Protein AF-A0A3T0ZD53-F1 (afdb_monomer_lite)

Organism: NCBI:txid56890

pLDDT: mean 72.95, std 23.98, range [31.38, 97.5]

Sequence (279 aa):
MSWPSNAKKRDAKSDPIYHNRLINTAAKKETAKSDPIYHNRLINTAAKKETAKSDSIDYKRFINSSSNKRTAKYKSLNNKRFINSSSNKRTAKYKSLNNKRFINTAAKKTAAVSDPLKHKGLINIAPKERIAKRTAKSDPIYNNRLVNMLVNRILKHGKKSLAYRILYRAMRKIQQKTEKNPLVVLRQAIRGVTPKVTVKARRKSGSTYQVPIKIRSTKAKVLAIRWLLGASRKRPGRNMDLKLSYELLNAAKKQGSAIRKKEETHRMAEANRAFAHYR

Radius of gyration: 35.51 Å; chains: 1; bounding box: 91×82×78 Å

Structure (mmCIF, N/CA/C/O backbone):
data_AF-A0A3T0ZD53-F1
#
_entry.id   AF-A0A3T0ZD53-F1
#
loop_
_atom_site.group_PDB
_atom_site.id
_atom_site.type_symbol
_atom_site.label_atom_id
_atom_site.label_alt_id
_atom_site.label_comp_id
_atom_site.label_asym_id
_atom_site.label_entity_id
_atom_site.label_seq_id
_atom_site.pdbx_PDB_ins_code
_atom_site.Cartn_x
_atom_site.Cartn_y
_atom_site.Cartn_z
_atom_site.occupancy
_atom_site.B_iso_or_equiv
_atom_site.auth_seq_id
_atom_site.auth_comp_id
_atom_site.auth_asym_id
_atom_site.auth_atom_id
_atom_site.pdbx_PDB_model_num
ATOM 1 N N . MET A 1 1 ? 70.550 -43.849 38.430 1.00 37.78 1 MET A N 1
ATOM 2 C CA . MET A 1 1 ? 70.194 -42.554 39.052 1.00 37.7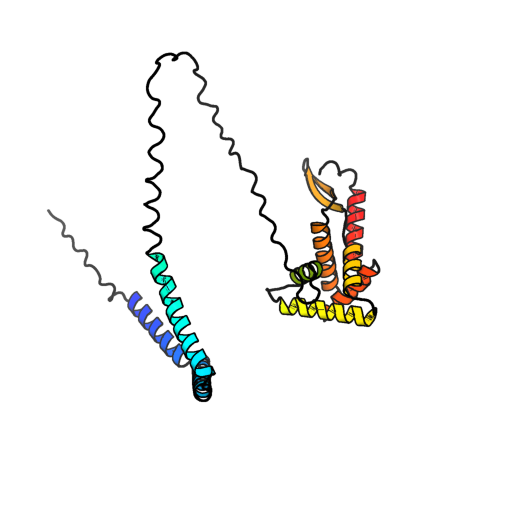8 1 MET A CA 1
ATOM 3 C C . MET A 1 1 ? 68.747 -42.233 38.711 1.00 37.78 1 MET A C 1
ATOM 5 O O . MET A 1 1 ? 68.456 -41.870 37.579 1.00 37.78 1 MET A O 1
ATOM 9 N N . SER A 1 2 ? 67.833 -42.473 39.650 1.00 38.47 2 SER A N 1
ATOM 10 C CA . SER A 1 2 ? 66.409 -42.145 39.537 1.00 38.47 2 SER A CA 1
ATOM 11 C C . SER A 1 2 ? 66.164 -40.702 39.992 1.00 38.47 2 SER A C 1
ATOM 13 O O . SER A 1 2 ? 66.697 -40.269 41.010 1.00 38.47 2 SER A O 1
ATOM 15 N N . TRP A 1 3 ? 65.357 -39.952 39.242 1.00 35.38 3 TRP A N 1
ATOM 16 C CA . TRP A 1 3 ? 64.814 -38.664 39.686 1.00 35.38 3 TRP A CA 1
ATOM 17 C C . TRP A 1 3 ? 63.506 -38.896 40.460 1.00 35.38 3 TRP A C 1
ATOM 19 O O . TRP A 1 3 ? 62.680 -39.698 40.011 1.00 35.38 3 TRP A O 1
ATOM 29 N N . PRO A 1 4 ? 63.267 -38.215 41.596 1.00 45.06 4 PRO A N 1
ATOM 30 C CA . PRO A 1 4 ? 62.054 -38.418 42.373 1.00 45.06 4 PRO A CA 1
ATOM 31 C C . PRO A 1 4 ? 60.875 -37.648 41.760 1.00 45.06 4 PRO A C 1
ATOM 33 O O . PRO A 1 4 ? 60.917 -36.432 41.578 1.00 45.06 4 PRO A O 1
ATOM 36 N N . SER A 1 5 ? 59.782 -38.361 41.484 1.00 49.34 5 SER A N 1
ATOM 37 C CA . SER A 1 5 ? 58.470 -37.763 41.222 1.00 49.34 5 SER A CA 1
ATOM 38 C C . SER A 1 5 ? 57.878 -37.234 42.525 1.00 49.34 5 SER A C 1
ATOM 40 O O . SER A 1 5 ? 57.509 -38.021 43.392 1.00 49.34 5 SER A O 1
ATOM 42 N N . ASN A 1 6 ? 57.726 -35.915 42.659 1.00 46.69 6 ASN A N 1
ATOM 43 C CA . ASN A 1 6 ? 56.905 -35.348 43.728 1.00 46.69 6 ASN A CA 1
ATOM 44 C C . ASN A 1 6 ? 56.076 -34.151 43.241 1.00 46.69 6 ASN A C 1
ATOM 46 O O . ASN A 1 6 ? 56.347 -32.995 43.556 1.00 46.69 6 ASN A O 1
ATOM 50 N N . ALA A 1 7 ? 55.030 -34.434 42.463 1.00 49.28 7 ALA A N 1
ATOM 51 C CA . ALA A 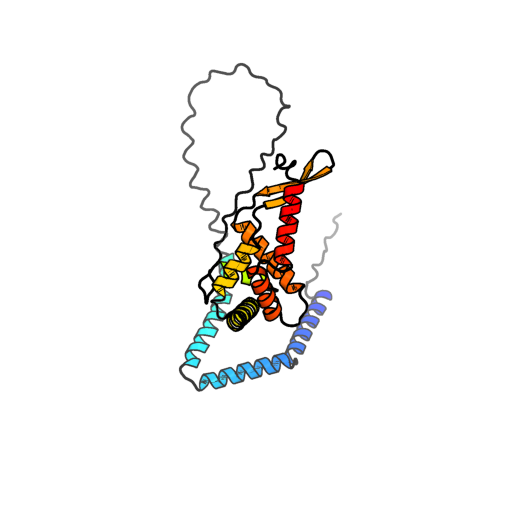1 7 ? 53.953 -33.482 42.216 1.00 49.28 7 ALA A CA 1
ATOM 52 C C . ALA A 1 7 ? 52.887 -33.648 43.314 1.00 49.28 7 ALA A C 1
ATOM 54 O O . ALA A 1 7 ? 51.966 -34.457 43.186 1.00 49.28 7 ALA A O 1
ATOM 55 N N . LYS A 1 8 ? 53.011 -32.890 44.413 1.00 51.81 8 LYS A N 1
ATOM 56 C CA . LYS A 1 8 ? 51.944 -32.770 45.423 1.00 51.81 8 LYS A CA 1
ATOM 57 C C . LYS A 1 8 ? 50.659 -32.288 44.735 1.00 51.81 8 LYS A C 1
ATOM 59 O O . LYS A 1 8 ? 50.605 -31.159 44.245 1.00 51.81 8 LYS A O 1
ATOM 64 N N . LYS A 1 9 ? 49.619 -33.131 44.715 1.00 48.31 9 LYS A N 1
ATOM 65 C CA . LYS A 1 9 ? 48.243 -32.722 44.394 1.00 48.31 9 LYS A CA 1
ATOM 66 C C . LYS A 1 9 ? 47.858 -31.599 45.359 1.00 48.31 9 LYS A C 1
ATOM 68 O O . LYS A 1 9 ? 47.775 -31.833 46.559 1.00 48.31 9 LYS A O 1
ATOM 73 N N . ARG A 1 10 ? 47.676 -30.376 44.859 1.00 50.59 10 ARG A N 1
ATOM 74 C CA . ARG A 1 10 ? 47.104 -29.283 45.656 1.00 50.59 10 ARG A CA 1
ATOM 75 C C . ARG A 1 10 ? 45.596 -29.509 45.733 1.00 50.59 10 ARG A C 1
ATOM 77 O O . ARG A 1 10 ? 44.943 -29.635 44.697 1.00 50.59 10 ARG A O 1
ATOM 84 N N . ASP A 1 11 ? 45.061 -29.616 46.944 1.00 57.09 11 ASP A N 1
ATOM 85 C CA . ASP A 1 11 ? 43.628 -29.770 47.176 1.00 57.09 11 ASP A CA 1
ATOM 86 C C . ASP A 1 11 ? 42.879 -28.510 46.728 1.00 57.09 11 ASP A C 1
ATOM 88 O O . ASP A 1 11 ? 43.153 -27.416 47.207 1.00 57.09 11 ASP A O 1
ATOM 92 N N . ALA A 1 12 ? 41.865 -28.655 45.872 1.00 53.91 12 ALA A N 1
ATOM 93 C CA . ALA A 1 12 ? 41.086 -27.544 45.297 1.00 53.91 12 ALA A CA 1
ATOM 94 C C . ALA A 1 12 ? 40.389 -26.617 46.327 1.00 53.91 12 ALA A C 1
ATOM 96 O O . ALA A 1 12 ? 39.771 -25.619 45.959 1.00 53.91 12 ALA A O 1
ATOM 97 N N . LYS A 1 13 ? 40.442 -26.955 47.623 1.00 52.88 13 LYS A N 1
ATOM 98 C CA . LYS A 1 13 ? 39.905 -26.152 48.731 1.00 52.88 13 LYS A CA 1
ATOM 99 C C . LYS A 1 13 ? 40.893 -25.115 49.277 1.00 52.88 13 LYS A C 1
ATOM 101 O O . LYS A 1 13 ? 40.432 -24.174 49.916 1.00 52.88 13 LYS A O 1
ATOM 106 N N . SER A 1 14 ? 42.200 -25.266 49.040 1.00 54.69 14 SER A N 1
ATOM 107 C CA . SER A 1 14 ? 43.230 -24.322 49.506 1.00 54.69 14 SER A CA 1
ATOM 108 C C . SER A 1 14 ? 43.551 -23.218 48.491 1.00 54.69 14 SER A C 1
ATOM 110 O O . SER A 1 14 ? 44.332 -22.316 48.783 1.00 54.69 14 SER A O 1
ATOM 112 N N . ASP A 1 15 ? 42.910 -23.243 47.319 1.00 57.06 15 ASP A N 1
ATOM 113 C CA . ASP A 1 15 ? 43.089 -22.237 46.278 1.00 57.06 15 ASP A CA 1
ATOM 114 C C . ASP A 1 15 ? 42.390 -20.907 46.653 1.00 57.06 15 ASP A C 1
ATOM 116 O O . ASP A 1 15 ? 41.157 -20.861 46.776 1.00 57.06 15 ASP A O 1
ATOM 120 N N . PRO A 1 16 ? 43.121 -19.780 46.751 1.00 58.19 16 PRO A N 1
ATOM 121 C CA . PRO A 1 16 ? 42.564 -18.488 47.178 1.00 58.19 16 PRO A CA 1
ATOM 122 C C . PRO A 1 16 ? 41.461 -17.960 46.239 1.00 58.19 16 PRO A C 1
ATOM 124 O O . PRO A 1 16 ? 40.550 -17.242 46.658 1.00 58.19 16 PRO A O 1
ATOM 127 N N . ILE A 1 17 ? 41.474 -18.384 44.970 1.00 56.81 17 ILE A N 1
ATOM 128 C CA . ILE A 1 17 ? 40.449 -18.052 43.967 1.00 56.81 17 ILE A CA 1
ATOM 129 C C . ILE A 1 17 ? 39.099 -18.722 44.294 1.00 56.81 17 ILE A C 1
ATOM 131 O O . ILE A 1 17 ? 38.040 -18.124 44.069 1.00 56.81 17 ILE A O 1
ATOM 135 N N . TYR A 1 18 ? 39.106 -19.941 44.850 1.00 55.25 18 TYR A N 1
ATOM 136 C CA . TYR A 1 18 ? 37.880 -20.638 45.255 1.00 55.25 18 TYR A CA 1
ATOM 137 C C . TYR A 1 18 ? 37.257 -20.010 46.503 1.00 55.25 18 TYR A C 1
ATOM 139 O O . TYR A 1 18 ? 36.034 -19.849 46.557 1.00 55.25 18 TYR A O 1
ATOM 147 N N . HIS A 1 19 ? 38.085 -19.584 47.459 1.00 54.22 19 HIS A N 1
ATOM 148 C CA . HIS A 1 19 ? 37.619 -18.934 48.684 1.00 54.22 19 HIS A CA 1
ATOM 149 C C . HIS A 1 19 ? 36.927 -17.593 48.387 1.00 54.22 19 HIS A C 1
ATOM 151 O O . HIS A 1 19 ? 35.787 -17.376 48.802 1.00 54.22 19 HIS A O 1
ATOM 157 N N . ASN A 1 20 ? 37.529 -16.755 47.534 1.00 56.06 20 ASN A N 1
ATOM 158 C CA . ASN A 1 20 ? 36.923 -15.488 47.109 1.00 56.06 20 ASN A CA 1
ATOM 159 C C . ASN A 1 20 ? 35.614 -15.671 46.329 1.00 56.06 20 ASN A C 1
ATOM 161 O O . ASN A 1 20 ? 34.698 -14.854 46.441 1.00 56.06 20 ASN A O 1
ATOM 165 N N . ARG A 1 21 ? 35.468 -16.751 45.551 1.00 53.31 21 ARG A N 1
ATOM 166 C CA . ARG A 1 21 ? 34.201 -17.046 44.863 1.00 53.31 21 ARG A CA 1
ATOM 167 C C . ARG A 1 21 ? 33.094 -17.399 45.859 1.00 53.31 21 ARG A C 1
ATOM 169 O O . ARG A 1 21 ? 31.972 -16.927 45.688 1.00 53.31 21 ARG A O 1
ATOM 176 N N . LEU A 1 22 ? 33.399 -18.185 46.891 1.00 57.59 22 LEU A N 1
ATOM 177 C CA . LEU A 1 22 ? 32.427 -18.566 47.920 1.00 57.59 22 LEU A CA 1
ATOM 178 C C . LEU A 1 22 ? 31.981 -17.359 48.752 1.00 57.59 22 LEU A C 1
ATOM 180 O O . LEU A 1 22 ? 30.774 -17.143 48.880 1.00 57.59 22 LEU A O 1
ATOM 184 N N . ILE A 1 23 ? 32.926 -16.525 49.196 1.00 54.94 23 ILE A N 1
ATOM 185 C CA . ILE A 1 23 ? 32.653 -15.291 49.952 1.00 54.94 23 ILE A CA 1
ATOM 186 C C . ILE A 1 23 ? 31.753 -14.351 49.137 1.00 54.94 23 ILE A C 1
ATOM 188 O O . ILE A 1 23 ? 30.697 -13.931 49.610 1.00 54.94 23 ILE A O 1
ATOM 192 N N . ASN A 1 24 ? 32.078 -14.127 47.859 1.00 52.31 24 ASN A N 1
ATOM 193 C CA . ASN A 1 24 ? 31.266 -13.284 46.978 1.00 52.31 24 ASN A CA 1
ATOM 194 C C . ASN A 1 24 ? 29.866 -13.863 46.707 1.00 52.31 24 ASN A C 1
ATOM 196 O O . ASN A 1 24 ? 28.903 -13.113 46.549 1.00 52.31 24 ASN A O 1
ATOM 200 N N . THR A 1 25 ? 29.709 -15.192 46.665 1.00 55.84 25 THR A N 1
ATOM 201 C CA . THR A 1 25 ? 28.379 -15.815 46.523 1.00 55.84 25 THR A CA 1
ATOM 202 C C . THR A 1 25 ? 27.547 -15.782 47.803 1.00 55.84 25 THR A C 1
ATOM 204 O O . THR A 1 25 ? 26.321 -15.694 47.711 1.00 55.84 25 THR A O 1
ATOM 207 N N . ALA A 1 26 ? 28.183 -15.842 48.976 1.00 58.22 26 ALA A N 1
ATOM 208 C CA . ALA A 1 26 ? 27.518 -15.727 50.270 1.00 58.22 26 ALA A CA 1
ATOM 209 C C . ALA A 1 26 ? 27.039 -14.286 50.508 1.00 58.22 26 ALA A C 1
ATOM 211 O O . ALA A 1 26 ? 25.846 -14.078 50.726 1.00 58.22 26 ALA A O 1
ATOM 212 N N . ALA A 1 27 ? 27.908 -13.294 50.282 1.00 55.16 27 ALA A N 1
ATOM 213 C CA . ALA A 1 27 ? 27.566 -11.873 50.377 1.00 55.16 27 ALA A CA 1
ATOM 214 C C . ALA A 1 27 ? 26.402 -11.487 49.441 1.00 55.16 27 ALA A C 1
ATOM 216 O O . ALA A 1 27 ? 25.491 -10.751 49.815 1.00 55.16 27 ALA A O 1
ATOM 217 N N . LYS A 1 28 ? 26.360 -12.060 48.229 1.00 54.44 28 LYS A N 1
ATOM 218 C CA . LYS A 1 28 ? 25.273 -11.836 47.257 1.00 54.44 28 LYS A CA 1
ATOM 219 C C . LYS A 1 28 ? 23.941 -12.499 47.644 1.00 54.44 28 LYS A C 1
ATOM 221 O O . LYS A 1 28 ? 22.895 -12.115 47.127 1.00 54.44 28 LYS A O 1
ATOM 226 N N . LYS A 1 29 ? 23.960 -13.512 48.519 1.00 54.25 29 LYS A N 1
ATOM 227 C CA . LYS A 1 29 ? 22.745 -14.122 49.090 1.00 54.25 29 LYS A CA 1
ATOM 228 C C . LYS A 1 29 ? 22.207 -13.330 50.278 1.00 54.25 29 LYS A C 1
ATOM 230 O O . LYS A 1 29 ? 20.997 -13.342 50.487 1.00 54.25 29 LYS A O 1
ATOM 235 N N . GLU A 1 30 ? 23.078 -12.684 51.045 1.00 58.34 30 GLU A N 1
ATOM 236 C CA . GLU A 1 30 ? 22.686 -11.862 52.194 1.00 58.34 30 GLU A CA 1
ATOM 237 C C . GLU A 1 30 ? 22.076 -10.530 51.753 1.00 58.34 30 GLU A C 1
ATOM 239 O O . GLU A 1 30 ? 20.991 -10.188 52.216 1.00 58.34 30 GLU A O 1
ATOM 244 N N . THR A 1 31 ? 22.662 -9.858 50.756 1.00 58.16 31 THR A N 1
ATOM 245 C CA . THR A 1 31 ? 22.085 -8.631 50.168 1.00 58.16 31 THR A CA 1
ATOM 246 C C . THR A 1 31 ? 20.724 -8.872 49.507 1.00 58.16 31 THR A C 1
ATOM 248 O O . THR A 1 31 ? 19.811 -8.066 49.638 1.00 58.16 31 THR A O 1
ATOM 251 N N . ALA A 1 32 ? 20.514 -10.045 48.902 1.00 55.91 32 ALA A N 1
ATOM 252 C CA . ALA A 1 32 ? 19.215 -10.425 48.339 1.00 55.91 32 ALA A CA 1
ATOM 253 C C . ALA A 1 32 ? 18.108 -10.643 49.395 1.00 55.91 32 ALA A C 1
ATOM 255 O O . ALA A 1 32 ? 16.926 -10.673 49.042 1.00 55.91 32 ALA A O 1
ATOM 256 N N . LYS A 1 33 ? 18.461 -10.835 50.677 1.00 56.84 33 LYS A N 1
ATOM 257 C CA . LYS A 1 33 ? 17.490 -10.957 51.781 1.00 56.84 33 LYS A CA 1
ATOM 258 C C . LYS A 1 33 ? 17.072 -9.599 52.351 1.00 56.84 33 LYS A C 1
ATOM 260 O O . LYS A 1 33 ? 15.958 -9.508 52.862 1.00 56.84 33 LYS A O 1
ATOM 265 N N . SER A 1 34 ? 17.922 -8.575 52.252 1.00 56.16 34 SER A N 1
ATOM 266 C CA . SER A 1 34 ? 17.648 -7.211 52.728 1.00 56.16 34 SER A CA 1
ATOM 267 C C . SER A 1 34 ? 17.027 -6.293 51.664 1.00 56.16 34 SER A C 1
ATOM 269 O O . SER A 1 34 ? 16.598 -5.187 51.982 1.00 56.16 34 SER A O 1
ATOM 271 N N . ASP A 1 35 ? 16.911 -6.753 50.415 1.00 57.44 35 ASP A N 1
ATOM 272 C CA . ASP A 1 35 ? 16.293 -6.004 49.320 1.00 57.44 35 ASP A CA 1
ATOM 273 C C . ASP A 1 35 ? 14.777 -5.742 49.554 1.00 57.44 35 ASP A C 1
ATOM 275 O O . ASP A 1 35 ? 13.975 -6.688 49.610 1.00 57.44 35 ASP A O 1
ATOM 279 N N . PRO A 1 36 ? 14.310 -4.476 49.561 1.00 57.09 36 PRO A N 1
ATOM 280 C CA . PRO A 1 36 ? 12.906 -4.122 49.832 1.00 57.09 36 PRO A CA 1
ATOM 281 C C . PRO A 1 36 ? 11.920 -4.681 48.788 1.00 57.09 36 PRO A C 1
ATOM 283 O O . PRO A 1 36 ? 10.749 -4.939 49.076 1.00 57.09 36 PRO A O 1
ATOM 286 N N . ILE A 1 37 ? 12.400 -4.953 47.569 1.00 57.59 37 ILE A N 1
ATOM 287 C CA . ILE A 1 37 ? 11.623 -5.588 46.493 1.00 57.59 37 ILE A CA 1
ATOM 288 C C . ILE A 1 37 ? 11.347 -7.073 46.800 1.00 57.59 37 ILE A C 1
ATOM 290 O O . ILE A 1 37 ? 10.285 -7.591 46.437 1.00 57.59 37 ILE A O 1
ATOM 294 N N . TYR A 1 38 ? 12.268 -7.769 47.479 1.00 54.34 38 TYR A N 1
ATOM 295 C CA . TYR A 1 38 ? 12.073 -9.161 47.899 1.00 54.34 38 TYR A CA 1
ATOM 296 C C . TYR A 1 38 ? 11.132 -9.260 49.100 1.00 54.34 38 TYR A C 1
ATOM 298 O O . TYR A 1 38 ? 10.256 -10.129 49.102 1.00 54.34 38 TYR A O 1
ATOM 306 N N . HIS A 1 39 ? 11.238 -8.333 50.054 1.00 52.31 39 HIS A N 1
ATOM 307 C CA . HIS A 1 39 ? 10.354 -8.281 51.220 1.00 52.31 39 HIS A CA 1
ATOM 308 C C . HIS A 1 39 ? 8.892 -8.025 50.810 1.00 52.31 39 HIS A C 1
ATOM 310 O O . HIS A 1 39 ? 8.000 -8.796 51.165 1.00 52.31 39 HIS A O 1
ATOM 316 N N . ASN A 1 40 ? 8.656 -7.064 49.906 1.00 56.56 40 ASN A N 1
ATOM 317 C CA . ASN A 1 40 ? 7.327 -6.815 49.335 1.00 56.56 40 ASN A CA 1
ATOM 318 C C . ASN A 1 40 ? 6.779 -8.002 48.531 1.00 56.56 40 ASN A C 1
ATOM 320 O O . ASN A 1 40 ? 5.571 -8.239 48.505 1.00 56.56 40 ASN A O 1
ATOM 324 N N . ARG A 1 41 ? 7.636 -8.790 47.872 1.00 55.31 41 ARG A N 1
ATOM 325 C CA . ARG A 1 41 ? 7.193 -10.004 47.170 1.00 55.31 41 ARG A CA 1
ATOM 326 C C . ARG A 1 41 ? 6.769 -11.096 48.155 1.00 55.31 41 ARG A C 1
ATOM 328 O O . ARG A 1 41 ? 5.774 -11.766 47.892 1.00 55.31 41 ARG A O 1
ATOM 335 N N . LEU A 1 42 ? 7.482 -11.259 49.270 1.00 58.75 42 LEU A N 1
ATOM 336 C CA . LEU A 1 42 ? 7.130 -12.219 50.320 1.00 58.75 42 LEU A CA 1
ATOM 337 C C . LEU A 1 42 ? 5.815 -11.836 51.007 1.00 58.75 42 LEU A C 1
ATOM 339 O O . LEU A 1 42 ? 4.917 -12.677 51.055 1.00 58.75 42 LEU A O 1
ATOM 343 N N . ILE A 1 43 ? 5.649 -10.567 51.389 1.00 55.91 43 ILE A N 1
ATOM 344 C CA . ILE A 1 43 ? 4.412 -10.031 51.988 1.00 55.91 43 ILE A CA 1
ATOM 345 C C . ILE A 1 43 ? 3.210 -10.260 51.058 1.00 55.91 43 ILE A C 1
ATOM 347 O O . ILE A 1 43 ? 2.211 -10.849 51.462 1.00 55.91 43 ILE A O 1
ATOM 351 N N . ASN A 1 44 ? 3.341 -9.930 49.768 1.00 55.47 44 ASN A N 1
ATOM 352 C CA . ASN A 1 44 ? 2.275 -10.145 48.783 1.00 55.47 44 ASN A CA 1
ATOM 353 C C . ASN A 1 44 ? 1.951 -11.631 48.535 1.00 55.47 44 ASN A C 1
ATOM 355 O O . ASN A 1 44 ? 0.842 -11.962 48.117 1.00 55.47 44 ASN A O 1
ATOM 359 N N . THR A 1 45 ? 2.899 -12.548 48.762 1.00 59.31 45 THR A N 1
ATOM 360 C CA . THR A 1 45 ? 2.648 -13.997 48.652 1.00 59.31 45 THR A CA 1
ATOM 361 C C . THR A 1 45 ? 2.057 -14.600 49.923 1.00 59.31 45 THR A C 1
ATOM 363 O O . THR A 1 45 ? 1.268 -15.538 49.815 1.00 59.31 45 THR A O 1
ATOM 366 N N . ALA A 1 46 ? 2.391 -14.059 51.098 1.00 61.28 46 ALA A N 1
ATOM 367 C CA . ALA A 1 46 ? 1.792 -14.429 52.377 1.00 61.28 46 ALA A CA 1
ATOM 368 C C . ALA A 1 46 ? 0.329 -13.962 52.458 1.00 61.28 46 ALA A C 1
ATOM 370 O O . ALA A 1 46 ? -0.545 -14.791 52.699 1.00 61.28 46 ALA A O 1
ATOM 371 N N . ALA A 1 47 ? 0.045 -12.709 52.083 1.00 58.53 47 ALA A N 1
ATOM 372 C CA . ALA A 1 47 ? -1.319 -12.174 52.012 1.00 58.53 47 ALA A CA 1
ATOM 373 C C . ALA A 1 47 ? -2.216 -13.013 51.083 1.00 58.53 47 ALA A C 1
ATOM 375 O O . ALA A 1 47 ? -3.329 -13.390 51.432 1.00 58.53 47 ALA A O 1
ATOM 376 N N . LYS A 1 48 ? -1.685 -13.430 49.926 1.00 57.53 48 LYS A N 1
ATOM 377 C CA . LYS A 1 48 ? -2.399 -14.292 48.968 1.00 57.53 48 LYS A CA 1
ATOM 378 C C . LYS A 1 48 ? -2.634 -15.726 49.467 1.00 57.53 48 LYS A C 1
ATOM 380 O O . LYS A 1 48 ? -3.458 -16.445 48.907 1.00 57.53 48 LYS A O 1
ATOM 385 N N . LYS A 1 49 ? -1.873 -16.170 50.474 1.00 56.31 49 LYS A N 1
ATOM 386 C CA . LYS A 1 49 ? -2.002 -17.485 51.123 1.00 56.31 49 LYS A CA 1
ATOM 387 C C . LYS A 1 49 ? -3.048 -17.454 52.239 1.00 56.31 49 LYS A C 1
ATOM 389 O O . LYS A 1 49 ? -3.708 -18.466 52.458 1.00 56.31 49 LYS A O 1
ATOM 394 N N . GLU A 1 50 ? -3.205 -16.314 52.906 1.00 58.41 50 GLU A N 1
ATOM 395 C CA . GLU A 1 50 ? -4.237 -16.075 53.921 1.00 58.41 50 GLU A CA 1
ATOM 396 C C . GLU A 1 50 ? -5.617 -15.913 53.280 1.00 58.41 50 GLU A C 1
ATOM 398 O O . GLU A 1 50 ? -6.535 -16.635 53.659 1.00 58.41 50 GLU A O 1
ATOM 403 N N . THR A 1 51 ? -5.733 -15.123 52.205 1.00 57.22 51 THR A N 1
ATOM 404 C CA . THR A 1 51 ? -6.986 -14.997 51.430 1.00 57.22 51 THR A CA 1
ATOM 405 C C . THR A 1 51 ? -7.416 -16.306 50.762 1.00 57.22 51 THR A C 1
ATOM 407 O O . THR A 1 51 ? -8.580 -16.499 50.458 1.00 57.22 51 THR A O 1
ATOM 410 N N . ALA A 1 52 ? -6.481 -17.226 50.503 1.00 52.00 52 ALA A N 1
ATOM 411 C CA . ALA A 1 52 ? -6.814 -18.537 49.949 1.00 52.00 52 ALA A CA 1
ATOM 412 C C . ALA A 1 52 ? -7.344 -19.512 51.016 1.00 52.00 52 ALA A C 1
ATOM 414 O O . ALA A 1 52 ? -8.034 -20.462 50.657 1.00 52.00 52 ALA A O 1
ATOM 415 N N . LYS A 1 53 ? -7.015 -19.316 52.305 1.00 53.56 53 LYS A N 1
ATOM 416 C CA . LYS A 1 53 ? -7.485 -20.177 53.407 1.00 53.56 53 LYS A CA 1
ATOM 417 C C . LYS A 1 53 ? -8.955 -19.936 53.771 1.00 53.56 53 LYS A C 1
ATOM 419 O O . LYS A 1 53 ? -9.560 -20.857 54.309 1.00 53.56 53 LYS A O 1
ATOM 424 N N . SER A 1 54 ? -9.511 -18.752 53.495 1.00 55.28 54 SER A N 1
ATOM 425 C CA . SER A 1 54 ? -10.916 -18.424 53.792 1.00 55.28 54 SER A CA 1
ATOM 426 C C . SER A 1 54 ? -11.909 -19.025 52.791 1.00 55.28 54 SER A C 1
ATOM 428 O O . SER A 1 54 ? -13.053 -19.279 53.152 1.00 55.28 54 SER A O 1
ATOM 430 N N . ASP A 1 55 ? -11.466 -19.332 51.565 1.00 51.84 55 ASP A N 1
ATOM 431 C CA . ASP A 1 55 ? -12.351 -19.709 50.460 1.00 51.84 55 ASP A CA 1
ATOM 432 C C . ASP A 1 55 ? -12.059 -21.154 50.006 1.00 51.84 55 ASP A C 1
ATOM 434 O O . ASP A 1 55 ? -11.062 -21.447 49.334 1.00 51.84 55 ASP A O 1
ATOM 438 N N . SER A 1 56 ? -12.938 -22.100 50.366 1.00 55.38 56 SER A N 1
ATOM 439 C CA . SER A 1 56 ? -12.702 -23.553 50.206 1.00 55.38 56 SER A CA 1
ATOM 440 C C . SER A 1 56 ? -12.468 -24.018 48.753 1.00 55.38 56 SER A C 1
ATOM 442 O O . SER A 1 56 ? -11.834 -25.054 48.515 1.00 55.38 56 SER A O 1
ATOM 444 N N . ILE A 1 57 ? -12.926 -23.236 47.769 1.00 55.44 57 ILE A N 1
ATOM 445 C CA . ILE A 1 57 ? -12.804 -23.514 46.329 1.00 55.44 57 ILE A CA 1
ATOM 446 C C . ILE A 1 57 ? -11.404 -23.149 45.800 1.00 55.44 57 ILE A C 1
ATOM 448 O O . ILE A 1 57 ? -10.837 -23.882 44.980 1.00 55.44 57 ILE A O 1
ATOM 452 N N . ASP A 1 58 ? -10.793 -22.075 46.306 1.00 51.41 58 ASP A N 1
ATOM 453 C CA . ASP A 1 58 ? -9.485 -21.602 45.837 1.00 51.41 58 ASP A CA 1
ATOM 454 C C . ASP A 1 58 ? -8.309 -22.324 46.510 1.00 51.41 58 ASP A C 1
ATOM 456 O O . ASP A 1 58 ? -7.246 -22.494 45.892 1.00 51.41 58 ASP A O 1
ATOM 460 N N . TYR A 1 59 ? -8.512 -22.890 47.707 1.00 51.22 59 TYR A N 1
ATOM 461 C CA . TYR A 1 59 ? -7.496 -23.709 48.378 1.00 51.22 59 TYR A CA 1
ATOM 462 C C . TYR A 1 59 ? -7.161 -24.990 47.594 1.00 51.22 59 TYR A C 1
ATOM 464 O O . TYR A 1 59 ? -5.986 -25.301 47.365 1.00 51.22 59 TYR A O 1
ATOM 472 N N . LYS A 1 60 ? -8.176 -25.695 47.065 1.00 49.75 60 LYS A N 1
ATOM 473 C CA . LYS A 1 60 ? -7.980 -26.888 46.210 1.00 49.75 60 LYS A CA 1
ATOM 474 C C . LYS A 1 60 ? -7.258 -26.551 44.898 1.00 49.75 60 LYS A C 1
ATOM 476 O O . LYS A 1 60 ? -6.452 -27.345 44.404 1.00 49.75 60 LYS A O 1
ATOM 481 N N . ARG A 1 61 ? -7.481 -25.353 44.345 1.00 52.53 61 ARG A N 1
ATOM 482 C CA . ARG A 1 61 ? -6.831 -24.880 43.109 1.00 52.53 61 ARG A CA 1
ATOM 483 C C . ARG A 1 61 ? -5.364 -24.502 43.331 1.00 52.53 61 ARG A C 1
ATOM 485 O O . ARG A 1 61 ? -4.518 -24.783 42.477 1.00 52.53 61 ARG A O 1
ATOM 492 N N . PHE A 1 62 ? -5.042 -23.922 44.488 1.00 53.03 62 PHE A N 1
ATOM 493 C CA . PHE A 1 62 ? -3.675 -23.552 44.853 1.00 53.03 62 PHE A CA 1
ATOM 494 C C . PHE A 1 62 ? -2.782 -24.777 45.112 1.00 53.03 62 PHE A C 1
ATOM 496 O O . PHE A 1 62 ? -1.681 -24.852 44.550 1.00 53.03 62 PHE A O 1
ATOM 503 N N . ILE A 1 63 ? -3.273 -25.771 45.865 1.00 51.38 63 ILE A N 1
ATOM 504 C CA . ILE A 1 63 ? -2.549 -27.027 46.146 1.00 51.38 63 ILE A CA 1
ATOM 505 C C . ILE A 1 63 ? -2.211 -27.779 44.847 1.00 51.38 63 ILE A C 1
ATOM 507 O O . ILE A 1 63 ? -1.060 -28.177 44.643 1.00 51.38 63 ILE A O 1
ATOM 511 N N . ASN A 1 64 ? -3.155 -27.840 43.901 1.00 51.66 64 ASN A N 1
ATOM 512 C CA . ASN A 1 64 ? -2.950 -28.475 42.594 1.00 51.66 64 ASN A CA 1
ATOM 513 C C . ASN A 1 64 ? -2.019 -27.690 41.648 1.00 51.66 64 ASN A C 1
ATOM 515 O O . ASN A 1 64 ? -1.436 -28.258 40.723 1.00 51.66 64 ASN A O 1
ATOM 519 N N . SER A 1 65 ? -1.820 -26.388 41.878 1.00 51.78 65 SER A N 1
ATOM 520 C CA . SER A 1 65 ? -0.900 -25.562 41.081 1.00 51.78 65 SER A CA 1
ATOM 521 C C . SER A 1 65 ? 0.562 -25.636 41.555 1.00 51.78 65 SER A C 1
ATOM 523 O O . SER A 1 65 ? 1.483 -25.483 40.745 1.00 51.78 65 SER A O 1
ATOM 525 N N . SER A 1 66 ? 0.796 -25.905 42.848 1.00 48.50 66 SER A N 1
ATOM 526 C CA . SER A 1 66 ? 2.142 -26.076 43.420 1.00 48.50 66 SER A CA 1
ATOM 527 C C . SER A 1 66 ? 2.710 -27.479 43.188 1.00 48.50 66 SER A C 1
ATOM 529 O O . SER A 1 66 ? 3.909 -27.612 42.920 1.00 48.50 66 SER A O 1
ATOM 531 N N . SER A 1 67 ? 1.865 -28.516 43.202 1.00 46.59 67 SER A N 1
ATOM 532 C CA . SER A 1 67 ? 2.266 -29.885 42.844 1.00 46.59 67 SER A CA 1
ATOM 533 C C . SER A 1 67 ? 2.693 -29.980 41.371 1.00 46.59 67 SER A C 1
ATOM 535 O O . SER A 1 67 ? 3.752 -30.536 41.074 1.00 46.59 67 SER A O 1
ATOM 537 N N . ASN A 1 68 ? 1.976 -29.310 40.458 1.00 47.72 68 ASN A N 1
ATOM 538 C CA . ASN A 1 68 ? 2.299 -29.294 39.023 1.00 47.72 68 ASN A CA 1
ATOM 539 C C . ASN A 1 68 ? 3.595 -28.537 38.665 1.00 47.72 68 ASN A C 1
ATOM 541 O O . ASN A 1 68 ? 4.230 -28.824 37.650 1.00 47.72 68 ASN A O 1
ATOM 545 N N . LYS A 1 69 ? 4.038 -27.586 39.500 1.00 43.09 69 LYS A N 1
ATOM 546 C CA . LYS A 1 69 ? 5.320 -26.878 39.302 1.00 43.09 69 LYS A CA 1
ATOM 547 C C . LYS A 1 69 ? 6.523 -27.665 39.827 1.00 43.09 69 LYS A C 1
ATOM 549 O O . LYS A 1 69 ? 7.612 -27.540 39.267 1.00 43.09 69 LYS A O 1
ATOM 554 N N . ARG A 1 70 ? 6.340 -28.502 40.858 1.00 40.72 70 ARG A N 1
ATOM 555 C CA . ARG A 1 70 ? 7.387 -29.418 41.348 1.00 40.72 70 ARG A CA 1
ATOM 556 C C . ARG A 1 70 ? 7.580 -30.607 40.398 1.00 40.72 70 ARG A C 1
ATOM 558 O O . ARG A 1 70 ? 8.720 -30.920 40.067 1.00 40.72 70 ARG A O 1
ATOM 565 N N . THR A 1 71 ? 6.514 -31.187 39.842 1.00 46.75 71 THR A N 1
ATOM 566 C CA . THR A 1 71 ? 6.615 -32.307 38.878 1.00 46.75 71 THR A CA 1
ATOM 567 C C . THR A 1 71 ? 7.183 -31.894 37.511 1.00 46.75 71 THR A C 1
ATOM 569 O O . THR A 1 71 ? 7.891 -32.678 36.876 1.00 46.75 71 THR A O 1
ATOM 572 N N . ALA A 1 72 ? 6.979 -30.643 37.078 1.00 44.38 72 ALA A N 1
ATOM 573 C CA . ALA A 1 72 ? 7.554 -30.116 35.834 1.00 44.38 72 ALA A CA 1
ATOM 574 C C . ALA A 1 72 ? 9.084 -29.909 35.891 1.00 44.38 72 ALA A C 1
ATOM 576 O O . ALA A 1 72 ? 9.749 -29.970 34.856 1.00 44.38 72 ALA A O 1
ATOM 577 N N . LYS A 1 73 ? 9.663 -29.714 37.088 1.00 35.38 73 LYS A N 1
ATOM 578 C CA . LYS A 1 73 ? 11.120 -29.567 37.271 1.00 35.38 73 LYS A CA 1
ATOM 579 C C . LYS A 1 73 ? 11.850 -30.918 37.338 1.00 35.38 73 LYS A C 1
ATOM 581 O O . LYS A 1 73 ? 13.005 -30.992 36.937 1.00 35.38 73 LYS A O 1
ATOM 586 N N . TYR A 1 74 ? 11.167 -31.990 37.755 1.00 35.97 74 TYR A N 1
ATOM 587 C CA . TYR A 1 74 ? 11.725 -33.352 37.793 1.00 35.97 74 TYR A CA 1
ATOM 588 C C . TYR A 1 74 ? 11.547 -34.145 36.483 1.00 35.97 74 TYR A C 1
ATOM 590 O O . TYR A 1 74 ? 12.302 -35.081 36.229 1.00 35.97 74 TYR A O 1
ATOM 598 N N . LYS A 1 75 ? 10.642 -33.736 35.579 1.00 38.62 75 LYS A N 1
ATOM 599 C CA . LYS A 1 75 ? 10.502 -34.356 34.242 1.00 38.62 75 LYS A CA 1
ATOM 600 C C . LYS A 1 75 ? 11.525 -33.880 33.196 1.00 38.62 75 LYS A C 1
ATOM 602 O O . LYS A 1 75 ? 11.657 -34.519 32.156 1.00 38.62 75 LYS A O 1
ATOM 607 N N . SER A 1 76 ? 12.293 -32.815 33.451 1.00 41.72 76 SER A N 1
ATOM 608 C CA . SER A 1 76 ? 13.318 -32.314 32.512 1.00 41.72 76 SER A CA 1
ATOM 609 C C . SER A 1 76 ? 14.731 -32.873 32.743 1.00 41.72 76 SER A C 1
ATOM 611 O O . SER A 1 76 ? 15.603 -32.674 31.897 1.00 41.72 76 SER A O 1
ATOM 613 N N . LEU A 1 77 ? 14.957 -33.609 33.839 1.00 41.94 77 LEU A N 1
ATOM 614 C CA . LEU A 1 77 ? 16.260 -34.202 34.178 1.00 41.94 77 LEU A CA 1
ATOM 615 C C . LEU A 1 77 ? 16.347 -35.710 33.881 1.00 41.94 77 LEU A C 1
ATOM 617 O O . LEU A 1 77 ? 17.417 -36.177 33.501 1.00 41.94 77 LEU A O 1
ATOM 621 N N . ASN A 1 78 ? 15.232 -36.451 33.898 1.00 36.19 78 ASN A N 1
ATOM 622 C CA . ASN A 1 78 ? 15.231 -37.876 33.522 1.00 36.19 78 ASN A CA 1
ATOM 623 C C . ASN A 1 78 ? 15.091 -38.139 32.012 1.00 36.19 78 ASN A C 1
ATOM 625 O O . ASN A 1 78 ? 15.412 -39.230 31.549 1.00 36.19 78 ASN A O 1
ATOM 629 N N . ASN A 1 79 ? 14.737 -37.128 31.211 1.00 38.03 79 ASN A N 1
ATOM 630 C CA . ASN A 1 79 ? 14.649 -37.258 29.750 1.00 38.03 79 ASN A CA 1
ATOM 631 C C . ASN A 1 79 ? 15.978 -37.030 29.004 1.00 38.03 79 ASN A C 1
ATOM 633 O O . ASN A 1 79 ? 16.004 -37.071 27.777 1.00 38.03 79 ASN A O 1
ATOM 637 N N . LYS A 1 80 ? 17.095 -36.814 29.715 1.00 37.03 80 LYS A N 1
ATOM 638 C CA . LYS A 1 80 ? 18.442 -36.732 29.114 1.00 37.03 80 LYS A CA 1
ATOM 639 C C . LYS A 1 80 ? 19.296 -37.992 29.296 1.00 37.03 80 LYS A C 1
ATOM 641 O O . LYS A 1 80 ? 20.361 -38.069 28.696 1.00 37.03 80 LYS A O 1
ATOM 646 N N . ARG A 1 81 ? 18.830 -38.995 30.052 1.00 38.31 81 ARG A N 1
ATOM 647 C CA . ARG A 1 81 ? 19.518 -40.297 30.196 1.00 38.31 81 ARG A CA 1
ATOM 648 C C . ARG A 1 81 ? 18.852 -41.465 29.456 1.00 38.31 81 ARG A C 1
ATOM 650 O O . ARG A 1 81 ? 19.498 -42.486 29.283 1.00 38.31 81 ARG A O 1
ATOM 657 N N . PHE A 1 82 ? 17.637 -41.299 28.925 1.00 31.62 82 PHE A N 1
ATOM 658 C CA . PHE A 1 82 ? 16.929 -42.353 28.174 1.00 31.62 82 PHE A CA 1
ATOM 659 C C . PHE A 1 82 ? 16.972 -42.219 26.641 1.00 31.62 82 PHE A C 1
ATOM 661 O O . PHE A 1 82 ? 16.545 -43.126 25.932 1.00 31.62 82 PHE A O 1
ATOM 668 N N . ILE A 1 83 ? 17.521 -41.125 26.101 1.00 35.69 83 ILE A N 1
ATOM 669 C CA . ILE A 1 83 ? 17.583 -40.907 24.641 1.00 35.69 83 ILE A CA 1
ATOM 670 C C . ILE A 1 83 ? 18.860 -41.511 24.016 1.00 35.69 83 ILE A C 1
ATOM 672 O O . ILE A 1 83 ? 18.870 -41.807 22.825 1.00 35.69 83 ILE A O 1
ATOM 676 N N . ASN A 1 84 ? 19.890 -41.827 24.810 1.00 39.94 84 ASN A N 1
ATOM 677 C CA . ASN A 1 84 ? 21.164 -42.355 24.294 1.00 39.94 84 ASN A CA 1
ATOM 678 C C . ASN A 1 84 ? 21.315 -43.888 24.365 1.00 39.94 84 ASN A C 1
ATOM 680 O O . ASN A 1 84 ? 22.364 -44.405 23.999 1.00 39.94 84 ASN A O 1
ATOM 684 N N . SER A 1 85 ? 20.282 -44.633 24.773 1.00 43.62 85 SER A N 1
ATOM 685 C CA . SER A 1 85 ? 20.266 -46.111 24.739 1.00 43.62 85 SER A CA 1
ATOM 686 C C . SER A 1 85 ? 19.342 -46.699 23.660 1.00 43.62 85 SER A C 1
ATOM 688 O O . SER A 1 85 ? 19.354 -47.905 23.423 1.00 43.62 85 SER A O 1
ATOM 690 N N . SER A 1 86 ? 18.576 -45.859 22.954 1.00 39.50 86 SER A N 1
ATOM 691 C CA . SER A 1 86 ? 17.628 -46.286 21.905 1.00 39.50 86 SER A CA 1
ATOM 692 C C . SER A 1 86 ? 18.149 -46.080 20.474 1.00 39.50 86 SER A C 1
ATOM 694 O O . SER A 1 86 ? 17.534 -46.545 19.516 1.00 39.50 86 SER A O 1
ATOM 696 N N . SER A 1 87 ? 19.296 -45.416 20.305 1.00 40.94 87 SER A N 1
ATOM 697 C CA . SER A 1 87 ? 19.938 -45.191 19.002 1.00 40.94 87 SER A CA 1
ATOM 698 C C . SER A 1 87 ? 20.854 -46.336 18.550 1.00 40.94 87 SER A C 1
ATOM 700 O O . SER A 1 87 ? 21.263 -46.338 17.395 1.00 40.94 87 SER A O 1
ATOM 702 N N . ASN A 1 88 ? 21.100 -47.350 19.392 1.00 44.97 88 ASN A N 1
ATOM 703 C CA . ASN A 1 88 ? 21.961 -48.495 19.059 1.00 44.97 88 ASN A CA 1
ATOM 704 C C . ASN A 1 88 ? 21.208 -49.822 18.812 1.00 44.97 88 ASN A C 1
ATOM 706 O O . ASN A 1 88 ? 21.807 -50.891 18.826 1.00 44.97 88 ASN A O 1
ATOM 710 N N . LYS A 1 89 ? 19.887 -49.773 18.566 1.00 40.78 89 LYS A N 1
ATOM 711 C CA . LYS A 1 89 ? 19.066 -50.952 18.192 1.00 40.78 89 LYS A CA 1
ATOM 712 C C . LYS A 1 89 ? 18.371 -50.841 16.825 1.00 40.78 89 LYS A C 1
ATOM 714 O O . LYS A 1 89 ? 17.577 -51.703 16.466 1.00 40.78 89 LYS A O 1
ATOM 719 N N . ARG A 1 90 ? 18.680 -49.812 16.022 1.00 38.44 90 ARG A N 1
ATOM 720 C CA . ARG A 1 90 ? 18.179 -49.667 14.634 1.00 38.44 90 ARG A CA 1
ATOM 721 C C . ARG A 1 90 ? 19.217 -49.964 13.544 1.00 38.44 90 ARG A C 1
ATOM 723 O O . ARG A 1 90 ? 18.879 -49.929 12.369 1.00 38.44 90 ARG A O 1
ATOM 730 N N . THR A 1 91 ? 20.434 -50.352 13.916 1.00 45.53 91 THR A N 1
ATOM 731 C CA . THR A 1 91 ? 21.516 -50.761 12.999 1.00 45.53 91 THR A CA 1
ATOM 732 C C . THR A 1 91 ? 21.653 -52.284 12.837 1.00 45.53 91 THR A C 1
ATOM 734 O O . THR A 1 91 ? 22.615 -52.750 12.237 1.00 45.53 91 THR A O 1
ATOM 737 N N . ALA A 1 92 ? 20.671 -53.070 13.299 1.00 45.59 92 ALA A N 1
ATOM 738 C CA . ALA A 1 92 ? 20.686 -54.539 13.240 1.00 45.59 92 ALA A CA 1
ATOM 739 C C . ALA A 1 92 ? 19.492 -55.166 12.483 1.00 45.59 92 ALA A C 1
ATOM 741 O O . ALA A 1 92 ? 19.199 -56.341 12.669 1.00 45.59 92 ALA A O 1
ATOM 742 N N . LYS A 1 93 ? 18.784 -54.409 11.626 1.00 35.09 93 LYS A N 1
ATOM 743 C CA . LYS A 1 93 ? 17.655 -54.945 10.823 1.00 35.09 93 LYS A CA 1
ATOM 744 C C . LYS A 1 93 ? 17.697 -54.609 9.324 1.00 35.09 93 LYS A C 1
ATOM 746 O O . LYS A 1 93 ? 16.704 -54.764 8.630 1.00 35.09 93 LYS A O 1
ATOM 751 N N . TYR A 1 94 ? 18.866 -54.202 8.826 1.00 37.34 94 TYR A N 1
ATOM 752 C CA . TYR A 1 94 ? 19.187 -54.095 7.395 1.00 37.34 94 TYR A CA 1
ATOM 753 C C . TYR A 1 94 ? 20.605 -54.635 7.144 1.00 37.34 94 TYR A C 1
ATOM 755 O O . TYR A 1 94 ? 21.504 -53.923 6.714 1.00 37.34 94 TYR A O 1
ATOM 763 N N . LYS A 1 95 ? 20.825 -55.905 7.492 1.00 40.72 95 LYS A N 1
ATOM 764 C CA . LYS A 1 95 ? 21.998 -56.704 7.098 1.00 40.72 95 LYS A CA 1
ATOM 765 C C . LYS A 1 95 ? 21.551 -58.148 6.857 1.00 40.72 95 LYS A C 1
ATOM 767 O O . LYS A 1 95 ? 21.998 -59.065 7.525 1.00 40.72 95 LYS A O 1
ATOM 772 N N . SER A 1 96 ? 20.604 -58.341 5.945 1.00 44.47 96 SER A N 1
ATOM 773 C CA . SER A 1 96 ? 20.225 -59.676 5.466 1.00 44.47 96 SER A CA 1
ATOM 774 C C . SER A 1 96 ? 19.367 -59.573 4.206 1.00 44.47 96 SER A C 1
ATOM 776 O O . SER A 1 96 ? 18.247 -60.051 4.198 1.00 44.47 96 SER A O 1
ATOM 778 N N . LEU A 1 97 ? 19.834 -58.874 3.174 1.00 42.44 97 LEU A N 1
ATOM 779 C CA . LEU A 1 97 ? 19.252 -58.896 1.822 1.00 42.44 97 LEU A CA 1
ATOM 780 C C . LEU A 1 97 ? 20.268 -58.218 0.895 1.00 42.44 97 LEU A C 1
ATOM 782 O O . LEU A 1 97 ? 20.079 -57.079 0.498 1.00 42.44 97 LEU A O 1
ATOM 786 N N . ASN A 1 98 ? 21.425 -58.862 0.699 1.00 36.38 98 ASN A N 1
ATOM 787 C CA . ASN A 1 98 ? 22.312 -58.647 -0.459 1.00 36.38 98 ASN A CA 1
ATOM 788 C C . ASN A 1 98 ? 23.473 -59.661 -0.523 1.00 36.38 98 ASN A C 1
ATOM 790 O O . ASN A 1 98 ? 24.547 -59.352 -1.016 1.00 36.38 98 ASN A O 1
ATOM 794 N N . ASN A 1 99 ? 23.246 -60.897 -0.065 1.00 38.06 99 ASN A N 1
ATOM 795 C CA . ASN A 1 99 ? 24.170 -62.019 -0.261 1.00 38.06 99 ASN A CA 1
ATOM 796 C C . ASN A 1 99 ? 23.439 -63.185 -0.943 1.00 38.06 99 ASN A C 1
ATOM 798 O O . ASN A 1 99 ? 23.274 -64.254 -0.372 1.00 38.06 99 ASN A O 1
ATOM 802 N N . LYS A 1 100 ? 22.948 -62.951 -2.163 1.00 41.25 100 LYS A N 1
ATOM 803 C CA . LYS A 1 100 ? 22.631 -63.993 -3.156 1.00 41.25 100 LYS A CA 1
ATOM 804 C C . LYS A 1 100 ? 22.783 -63.382 -4.546 1.00 41.25 100 LYS A C 1
ATOM 806 O O . LYS A 1 100 ? 21.800 -62.932 -5.120 1.00 41.25 100 LYS A O 1
ATOM 811 N N . ARG A 1 101 ? 24.030 -63.287 -5.018 1.00 36.72 101 ARG A N 1
ATOM 812 C CA . ARG A 1 101 ? 24.456 -63.200 -6.433 1.00 36.72 101 ARG A CA 1
ATOM 813 C C . ARG A 1 101 ? 25.981 -63.037 -6.483 1.00 36.72 101 ARG A C 1
ATOM 815 O O . ARG A 1 101 ? 26.510 -62.044 -6.955 1.00 36.72 101 ARG A O 1
ATOM 822 N N . PHE A 1 102 ? 26.679 -64.034 -5.952 1.00 32.12 102 PHE A N 1
ATOM 823 C CA . PHE A 1 102 ? 28.077 -64.293 -6.286 1.00 32.12 102 PHE A CA 1
ATOM 824 C C . PHE A 1 102 ? 28.197 -65.757 -6.651 1.00 32.12 102 PHE A C 1
ATOM 826 O O . PHE A 1 102 ? 28.592 -66.566 -5.827 1.00 32.12 102 PHE A O 1
ATOM 833 N N . ILE A 1 103 ? 27.767 -66.076 -7.865 1.00 33.00 103 ILE A N 1
ATOM 834 C CA . ILE A 1 103 ? 28.354 -67.117 -8.703 1.00 33.00 103 ILE A CA 1
ATOM 835 C C . ILE A 1 103 ? 27.748 -66.921 -10.086 1.00 33.00 103 ILE A C 1
ATOM 837 O O . ILE A 1 103 ? 26.562 -67.167 -10.286 1.00 33.00 103 ILE A O 1
ATOM 841 N N . ASN A 1 104 ? 28.520 -66.310 -10.985 1.00 37.84 104 ASN A N 1
ATOM 842 C CA . ASN A 1 104 ? 28.876 -66.888 -12.281 1.00 37.84 104 ASN A CA 1
ATOM 843 C C . ASN A 1 104 ? 29.552 -65.835 -13.169 1.00 37.84 104 ASN A C 1
ATOM 845 O O . ASN A 1 104 ? 29.103 -64.692 -13.253 1.00 37.84 104 ASN A O 1
ATOM 849 N N . THR A 1 105 ? 30.607 -66.288 -13.858 1.00 40.34 105 THR A N 1
ATOM 850 C CA . THR A 1 105 ? 31.273 -65.684 -15.031 1.00 40.34 105 THR A CA 1
ATOM 851 C C . THR A 1 105 ? 31.990 -64.348 -14.766 1.00 40.34 105 THR A C 1
ATOM 853 O O . THR A 1 105 ? 31.376 -63.295 -14.737 1.00 40.34 105 THR A O 1
ATOM 856 N N . ALA A 1 106 ? 33.308 -64.265 -14.544 1.00 42.25 106 ALA A N 1
ATOM 857 C CA . ALA A 1 106 ? 34.398 -64.931 -15.265 1.00 42.25 106 ALA A CA 1
ATOM 858 C C . ALA A 1 106 ? 34.190 -64.920 -16.791 1.00 42.25 106 ALA A C 1
ATOM 860 O O . ALA A 1 106 ? 34.150 -65.976 -17.398 1.00 42.25 106 ALA A O 1
ATOM 861 N N . ALA A 1 107 ? 33.983 -63.735 -17.384 1.00 39.19 107 ALA A N 1
ATOM 862 C CA . ALA A 1 107 ? 34.282 -63.424 -18.793 1.00 39.19 107 ALA A CA 1
ATOM 863 C C . ALA A 1 107 ? 33.889 -61.972 -19.140 1.00 39.19 107 ALA A C 1
ATOM 865 O O . ALA A 1 107 ? 32.791 -61.720 -19.623 1.00 39.19 107 ALA A O 1
ATOM 866 N N . LYS A 1 108 ? 34.784 -61.011 -18.876 1.00 34.06 108 LYS A N 1
ATOM 867 C CA . LYS A 1 108 ? 35.052 -59.813 -19.710 1.00 34.06 108 LYS A CA 1
ATOM 868 C C . LYS A 1 108 ? 35.974 -58.870 -18.946 1.00 34.06 108 LYS A C 1
ATOM 870 O O . LYS A 1 108 ? 35.550 -57.953 -18.250 1.00 34.06 108 LYS A O 1
ATOM 875 N N . LYS A 1 109 ? 37.270 -59.124 -19.091 1.00 37.59 109 LYS A N 1
ATOM 876 C CA . LYS A 1 109 ? 38.335 -58.180 -18.777 1.00 37.59 109 LYS A CA 1
ATOM 877 C C . LYS A 1 109 ? 39.025 -57.863 -20.100 1.00 37.59 109 LYS A C 1
ATOM 879 O O . LYS A 1 109 ? 39.992 -58.523 -20.438 1.00 37.59 109 LYS A O 1
ATOM 884 N N . THR A 1 110 ? 38.503 -56.899 -20.856 1.00 31.38 110 THR A N 1
ATOM 885 C CA . THR A 1 110 ? 39.220 -56.278 -21.982 1.00 31.38 110 THR A CA 1
ATOM 886 C C . THR A 1 110 ? 38.721 -54.849 -22.193 1.00 31.38 110 THR A C 1
ATOM 888 O O . THR A 1 110 ? 37.539 -54.641 -22.447 1.00 31.38 110 THR A O 1
ATOM 891 N N . ALA A 1 111 ? 39.669 -53.912 -22.127 1.00 34.59 111 ALA A N 1
ATOM 892 C CA . ALA A 1 111 ? 39.662 -52.575 -22.723 1.00 34.59 111 ALA A CA 1
ATOM 893 C C . ALA A 1 111 ? 38.660 -51.523 -22.198 1.00 34.59 111 ALA A C 1
ATOM 895 O O . ALA A 1 111 ? 37.556 -51.382 -22.706 1.00 34.59 111 ALA A O 1
ATOM 896 N N . ALA A 1 112 ? 39.128 -50.694 -21.260 1.00 32.22 112 ALA A N 1
ATOM 897 C CA . ALA A 1 112 ? 38.982 -49.234 -21.321 1.00 32.22 112 ALA A CA 1
ATOM 898 C C . ALA A 1 112 ? 39.893 -48.600 -20.256 1.00 32.22 112 ALA A C 1
ATOM 900 O O . ALA A 1 112 ? 39.502 -48.400 -19.108 1.00 32.22 112 ALA A O 1
ATOM 901 N N . VAL A 1 113 ? 41.140 -48.319 -20.634 1.00 42.03 113 VAL A N 1
ATOM 902 C CA . VAL A 1 113 ? 41.958 -47.320 -19.940 1.00 42.03 113 VAL A CA 1
ATOM 903 C C . VAL A 1 113 ? 41.426 -45.965 -20.400 1.00 42.03 113 VAL A C 1
ATOM 905 O O . VAL A 1 113 ? 41.527 -45.643 -21.579 1.00 42.03 113 VAL A O 1
ATOM 908 N N . SER A 1 114 ? 40.815 -45.195 -19.501 1.00 37.94 114 SER A N 1
ATOM 909 C CA . SER A 1 114 ? 40.457 -43.798 -19.758 1.00 37.94 114 SER A CA 1
ATOM 910 C C . SER A 1 114 ? 40.861 -42.925 -18.566 1.00 37.94 114 SER A C 1
ATOM 912 O O . SER A 1 114 ? 40.245 -42.999 -17.504 1.00 37.94 114 SER A O 1
ATOM 914 N N . ASP A 1 115 ? 41.929 -42.158 -18.782 1.00 43.06 115 ASP A N 1
ATOM 915 C CA . ASP A 1 115 ? 42.439 -40.942 -18.129 1.00 43.06 115 ASP A CA 1
ATOM 916 C C . ASP A 1 115 ? 41.954 -40.548 -16.712 1.00 43.06 115 ASP A C 1
ATOM 918 O O . ASP A 1 115 ? 40.797 -40.157 -16.525 1.00 43.06 115 ASP A O 1
ATOM 922 N N . PRO A 1 116 ? 42.862 -40.446 -15.716 1.00 37.97 116 PRO A N 1
ATOM 923 C CA . PRO A 1 116 ? 42.521 -40.088 -14.336 1.00 37.97 116 PRO A CA 1
ATOM 924 C C . PRO A 1 116 ? 42.338 -38.574 -14.067 1.00 37.97 116 PRO A C 1
ATOM 926 O O . PRO A 1 116 ? 42.434 -38.144 -12.920 1.00 37.97 116 PRO A O 1
ATOM 929 N N . LEU A 1 117 ? 42.044 -37.731 -15.072 1.00 40.66 117 LEU A N 1
ATOM 930 C CA . LEU A 1 117 ? 41.983 -36.259 -14.904 1.00 40.66 117 LEU A CA 1
ATOM 931 C C . LEU A 1 117 ? 40.613 -35.588 -15.153 1.00 40.66 117 LEU A C 1
ATOM 933 O O . LEU A 1 117 ? 40.536 -34.360 -15.237 1.00 40.66 117 LEU A O 1
ATOM 937 N N . LYS A 1 118 ? 39.498 -36.332 -15.189 1.00 38.50 118 LYS A N 1
ATOM 938 C CA . LYS A 1 118 ? 38.140 -35.762 -15.392 1.00 38.50 118 LYS A CA 1
ATOM 939 C C . LYS A 1 118 ? 37.176 -35.885 -14.201 1.00 38.50 118 LYS A C 1
ATOM 941 O O . LYS A 1 118 ? 35.971 -36.015 -14.386 1.00 38.50 118 LYS A O 1
ATOM 946 N N . HIS A 1 119 ? 37.658 -35.725 -12.970 1.00 37.72 119 HIS A N 1
ATOM 947 C CA . HIS A 1 119 ? 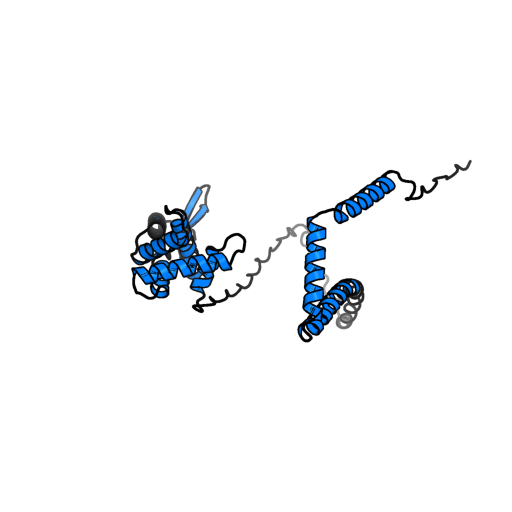36.785 -35.504 -11.804 1.00 37.72 119 HIS A CA 1
ATOM 948 C C . HIS A 1 119 ? 36.948 -34.096 -11.217 1.00 37.72 119 HIS A C 1
ATOM 950 O O . HIS A 1 119 ? 37.243 -33.914 -10.040 1.00 37.72 119 HIS A O 1
ATOM 956 N N . LYS A 1 120 ? 36.701 -33.057 -12.028 1.00 42.47 120 LYS A N 1
ATOM 957 C CA . LYS A 1 120 ? 36.358 -31.738 -11.475 1.00 42.47 120 LYS A CA 1
ATOM 958 C C . LYS A 1 120 ? 34.896 -31.789 -11.042 1.00 42.47 120 LYS A C 1
ATOM 960 O O . LYS A 1 120 ? 33.989 -31.738 -11.868 1.00 42.47 120 LYS A O 1
ATOM 965 N N . GLY A 1 121 ? 34.695 -31.974 -9.740 1.00 40.34 121 GLY A N 1
ATOM 966 C CA . GLY A 1 121 ? 33.390 -32.068 -9.105 1.00 40.34 121 GLY A CA 1
ATOM 967 C C . GLY A 1 121 ? 32.487 -30.890 -9.460 1.00 40.34 121 GLY A C 1
ATOM 968 O O . GLY A 1 121 ? 32.691 -29.766 -9.006 1.00 40.34 121 GLY A O 1
ATOM 969 N N . LEU A 1 122 ? 31.435 -31.171 -10.224 1.00 49.12 122 LEU A N 1
ATOM 970 C CA . LEU A 1 122 ? 30.232 -30.358 -10.209 1.00 49.12 122 LEU A CA 1
ATOM 971 C C . LEU A 1 122 ? 29.568 -30.608 -8.857 1.00 49.12 122 LEU A C 1
ATOM 973 O O . LEU A 1 122 ? 28.874 -31.606 -8.662 1.00 49.12 122 LEU A O 1
ATOM 977 N N . ILE A 1 123 ? 29.812 -29.722 -7.892 1.00 50.78 123 ILE A N 1
ATOM 978 C CA . ILE A 1 123 ? 28.994 -29.663 -6.684 1.00 50.78 123 ILE A CA 1
ATOM 979 C C . ILE A 1 123 ? 27.603 -29.239 -7.163 1.00 50.78 123 ILE A C 1
ATOM 981 O O . ILE A 1 123 ? 27.323 -28.053 -7.335 1.00 50.78 123 ILE A O 1
ATOM 985 N N . ASN A 1 124 ? 26.743 -30.214 -7.451 1.00 54.25 124 ASN A N 1
ATOM 986 C CA . ASN A 1 124 ? 25.342 -29.981 -7.766 1.00 54.25 124 ASN A CA 1
ATOM 987 C C . ASN A 1 124 ? 24.669 -29.439 -6.501 1.00 54.25 124 ASN A C 1
ATOM 989 O O . ASN A 1 124 ? 24.168 -30.191 -5.666 1.00 54.25 124 ASN A O 1
ATOM 993 N N . ILE A 1 125 ? 24.696 -28.116 -6.328 1.00 63.47 125 ILE A N 1
ATOM 994 C CA . ILE A 1 125 ? 23.958 -27.436 -5.267 1.00 63.47 125 ILE A CA 1
ATOM 995 C C . ILE A 1 125 ? 22.478 -27.604 -5.609 1.00 63.47 125 ILE A C 1
ATOM 997 O O . ILE A 1 125 ? 21.933 -26.880 -6.445 1.00 63.47 125 ILE A O 1
ATOM 1001 N N . ALA A 1 126 ? 21.837 -28.593 -4.988 1.00 70.56 126 ALA A N 1
ATOM 1002 C CA . ALA A 1 126 ? 20.415 -28.835 -5.156 1.00 70.56 126 ALA A CA 1
ATOM 1003 C C . ALA A 1 126 ? 19.630 -27.532 -4.893 1.00 70.56 126 ALA A C 1
ATOM 1005 O O . ALA A 1 126 ? 19.920 -26.815 -3.924 1.00 70.56 126 ALA A O 1
ATOM 1006 N N . PRO A 1 127 ? 18.644 -27.183 -5.740 1.00 69.56 127 PRO A N 1
ATOM 1007 C CA . PRO A 1 127 ? 17.862 -25.975 -5.545 1.00 69.56 127 PRO A CA 1
ATOM 1008 C C . PRO A 1 127 ? 17.169 -26.036 -4.184 1.00 69.56 127 PRO A C 1
ATOM 1010 O O . PRO A 1 127 ? 16.429 -26.971 -3.888 1.00 69.56 127 PRO A O 1
ATOM 1013 N N . LYS A 1 128 ? 17.411 -25.015 -3.354 1.00 72.12 128 LYS A N 1
ATOM 1014 C CA . LYS A 1 128 ? 16.834 -24.884 -2.011 1.00 72.12 128 LYS A CA 1
ATOM 1015 C C . LYS A 1 128 ? 15.330 -25.173 -2.038 1.00 72.12 128 LYS A C 1
ATOM 1017 O O . LYS A 1 128 ? 14.579 -24.451 -2.704 1.00 72.12 128 LYS A O 1
ATOM 1022 N N . GLU A 1 129 ? 14.903 -26.191 -1.291 1.00 78.94 129 GLU A N 1
ATOM 1023 C CA . GLU A 1 129 ? 13.500 -26.599 -1.207 1.00 78.94 129 GLU A CA 1
ATOM 1024 C C . GLU A 1 129 ? 12.584 -25.407 -0.909 1.00 78.94 129 GLU A C 1
ATOM 1026 O O . GLU A 1 129 ? 12.846 -24.549 -0.051 1.00 78.94 129 GLU A O 1
ATOM 1031 N N . ARG A 1 130 ? 11.470 -25.340 -1.642 1.00 77.06 130 ARG A N 1
ATOM 1032 C CA . ARG A 1 130 ? 10.471 -24.288 -1.456 1.00 77.06 130 ARG A CA 1
ATOM 1033 C C . ARG A 1 130 ? 9.701 -24.546 -0.167 1.00 77.06 130 ARG A C 1
ATOM 1035 O O . ARG A 1 130 ? 8.714 -25.270 -0.158 1.00 77.06 130 ARG A O 1
ATOM 1042 N N . ILE A 1 131 ? 10.113 -23.863 0.896 1.00 84.00 131 ILE A N 1
ATOM 1043 C CA . ILE A 1 131 ? 9.438 -23.888 2.199 1.00 84.00 131 ILE A CA 1
ATOM 1044 C C . ILE A 1 131 ? 7.941 -23.574 2.033 1.00 84.00 131 ILE A C 1
ATOM 1046 O O . ILE A 1 131 ? 7.561 -22.528 1.483 1.00 84.00 131 ILE A O 1
ATOM 1050 N N . ALA A 1 132 ? 7.093 -24.466 2.550 1.00 83.38 132 ALA A N 1
ATOM 1051 C CA . ALA A 1 132 ? 5.646 -24.303 2.548 1.00 83.38 132 ALA A CA 1
ATOM 1052 C C . ALA A 1 132 ? 5.235 -22.997 3.250 1.00 83.38 132 ALA A C 1
ATOM 1054 O O . ALA A 1 132 ? 5.711 -22.639 4.332 1.00 83.38 132 ALA A O 1
ATOM 1055 N N . LYS A 1 133 ? 4.332 -22.240 2.619 1.00 79.62 133 LYS A N 1
ATOM 1056 C CA . LYS A 1 133 ? 3.874 -20.955 3.162 1.00 79.62 133 LYS A CA 1
ATOM 1057 C C . LYS A 1 133 ? 2.872 -21.201 4.281 1.00 79.62 133 LYS A C 1
ATOM 1059 O O . LYS A 1 133 ? 1.784 -21.705 4.027 1.00 79.62 133 LYS A O 1
ATOM 1064 N N . ARG A 1 134 ? 3.193 -20.735 5.489 1.00 81.50 134 ARG A N 1
ATOM 1065 C CA . ARG A 1 134 ? 2.247 -20.696 6.613 1.00 81.50 134 ARG A CA 1
ATOM 1066 C C . ARG A 1 134 ? 0.979 -19.925 6.227 1.00 81.50 134 ARG A C 1
ATOM 1068 O O . ARG A 1 134 ? 1.055 -18.794 5.731 1.00 81.50 134 ARG A O 1
ATOM 1075 N N . THR A 1 135 ? -0.184 -20.521 6.469 1.00 77.06 135 THR A N 1
ATOM 1076 C CA . THR A 1 135 ? -1.474 -19.842 6.335 1.00 77.06 135 THR A CA 1
ATOM 1077 C C . THR A 1 135 ? -1.593 -18.791 7.442 1.00 77.06 135 THR A C 1
ATOM 1079 O O . THR A 1 135 ? -1.305 -19.035 8.611 1.00 77.06 135 THR A O 1
ATOM 1082 N N . ALA A 1 136 ? -1.935 -17.556 7.067 1.00 78.88 136 ALA A N 1
ATOM 1083 C CA . ALA A 1 136 ? -2.126 -16.493 8.047 1.00 78.88 136 ALA A CA 1
ATOM 1084 C C . ALA A 1 136 ? -3.518 -16.637 8.665 1.00 78.88 136 ALA A C 1
ATOM 1086 O O . ALA A 1 136 ? -4.489 -16.726 7.916 1.00 78.88 136 ALA A O 1
ATOM 1087 N N . LYS A 1 137 ? -3.597 -16.608 10.002 1.00 88.50 137 LYS A N 1
ATOM 1088 C CA . LYS A 1 137 ? -4.867 -16.596 10.745 1.00 88.50 137 LYS A CA 1
ATOM 1089 C C . LYS A 1 137 ? -5.763 -15.434 10.292 1.00 88.50 137 LYS A C 1
ATOM 1091 O O . LYS A 1 137 ? -5.259 -14.415 9.803 1.00 88.50 137 LYS A O 1
ATOM 1096 N N . SER A 1 138 ? -7.067 -15.579 10.466 1.00 91.88 138 SER A N 1
ATOM 1097 C CA . SER A 1 138 ? -8.025 -14.496 10.249 1.00 91.88 138 SER A CA 1
ATOM 1098 C C . SER A 1 138 ? -8.065 -13.531 11.436 1.00 91.88 138 SER A C 1
ATOM 1100 O O . SER A 1 138 ? -7.447 -13.765 12.477 1.00 91.88 138 SER A O 1
ATOM 1102 N N . ASP A 1 139 ? -8.706 -12.388 11.225 1.00 92.44 139 ASP A N 1
ATOM 1103 C CA . ASP A 1 139 ? -8.960 -11.389 12.260 1.00 92.44 139 ASP A CA 1
ATOM 1104 C C . ASP A 1 139 ? -10.011 -11.875 13.276 1.00 92.44 139 ASP A C 1
ATOM 1106 O O . ASP A 1 139 ? -10.975 -12.488 12.838 1.00 92.44 139 ASP A O 1
ATOM 1110 N N . PRO A 1 140 ? -9.889 -11.606 14.590 1.00 90.19 140 PRO A N 1
ATOM 1111 C CA . PRO A 1 140 ? -10.878 -12.077 15.563 1.00 90.19 140 PRO A CA 1
ATOM 1112 C C . PRO A 1 140 ? -12.270 -11.445 15.430 1.00 90.19 140 PRO A C 1
ATOM 1114 O O . PRO A 1 140 ? -13.243 -12.099 15.775 1.00 90.19 140 PRO A O 1
ATOM 1117 N N . ILE A 1 141 ? -12.374 -10.193 14.963 1.00 91.38 141 ILE A N 1
ATOM 1118 C CA . ILE A 1 141 ? -13.652 -9.460 14.924 1.00 91.38 141 ILE A CA 1
ATOM 1119 C C . ILE A 1 141 ? -14.310 -9.620 13.556 1.00 91.38 141 ILE A C 1
ATOM 1121 O O . ILE A 1 141 ? -15.452 -10.045 13.443 1.00 91.38 141 ILE A O 1
ATOM 1125 N N . TYR A 1 142 ? -13.577 -9.302 12.491 1.00 89.44 142 TYR A N 1
ATOM 1126 C CA . TYR A 1 142 ? -14.113 -9.294 11.129 1.00 89.44 142 TYR A CA 1
ATOM 1127 C C . TYR A 1 142 ? -13.907 -10.616 10.379 1.00 89.44 142 TYR A C 1
ATOM 1129 O O . TYR A 1 142 ? -14.209 -10.690 9.189 1.00 89.44 142 TYR A O 1
ATOM 1137 N N . ASN A 1 143 ? -13.283 -11.615 11.015 1.00 91.75 143 ASN A N 1
ATOM 1138 C CA . ASN A 1 143 ? -12.880 -12.894 10.418 1.00 91.75 143 ASN A CA 1
ATOM 1139 C C . ASN A 1 143 ? -12.159 -12.768 9.060 1.00 91.75 143 ASN A C 1
ATOM 1141 O O . ASN A 1 143 ? -12.237 -13.628 8.185 1.00 91.75 143 ASN A O 1
ATOM 1145 N N . ASN A 1 144 ? -11.415 -11.671 8.870 1.00 93.06 144 ASN A N 1
ATOM 1146 C CA . ASN A 1 144 ? -10.844 -11.305 7.579 1.00 93.06 144 ASN A CA 1
ATOM 1147 C C . ASN A 1 144 ? -9.311 -11.357 7.586 1.00 93.06 144 ASN A C 1
ATOM 1149 O O . ASN A 1 144 ? -8.626 -10.650 8.331 1.00 93.06 144 ASN A O 1
ATOM 1153 N N . ARG A 1 145 ? -8.741 -12.144 6.670 1.00 92.31 145 ARG A N 1
ATOM 1154 C CA . ARG A 1 145 ? -7.287 -12.286 6.509 1.00 92.31 145 ARG A CA 1
ATOM 1155 C C . ARG A 1 145 ? -6.585 -10.989 6.084 1.00 92.31 145 ARG A C 1
ATOM 1157 O O . ARG A 1 145 ? -5.427 -10.784 6.445 1.00 92.31 145 ARG A O 1
ATOM 1164 N N . LEU A 1 146 ? -7.252 -10.109 5.333 1.00 92.75 146 LEU A N 1
ATOM 1165 C CA . LEU A 1 146 ? -6.719 -8.802 4.918 1.00 92.75 146 LEU A CA 1
ATOM 1166 C C . LEU A 1 146 ? -6.431 -7.907 6.127 1.00 92.75 146 LEU A C 1
ATOM 1168 O O . LEU A 1 146 ? -5.365 -7.297 6.203 1.00 92.75 146 LEU A O 1
ATOM 1172 N N . VAL A 1 147 ? -7.362 -7.884 7.081 1.00 94.81 147 VAL A N 1
ATOM 1173 C CA . VAL A 1 147 ? -7.253 -7.108 8.320 1.00 94.81 147 VAL A CA 1
ATOM 1174 C C . VAL A 1 147 ? -6.093 -7.645 9.154 1.00 94.81 147 VAL A C 1
ATOM 1176 O O . VAL A 1 147 ? -5.186 -6.886 9.488 1.00 94.81 147 VAL A O 1
ATOM 1179 N N . ASN A 1 148 ? -6.010 -8.964 9.367 1.00 94.88 148 ASN A N 1
ATOM 1180 C CA . ASN A 1 148 ? -4.877 -9.547 10.095 1.00 94.88 148 ASN A CA 1
ATOM 1181 C C . ASN A 1 148 ? -3.526 -9.300 9.387 1.00 94.88 148 ASN A C 1
ATOM 1183 O O . ASN A 1 148 ? -2.522 -9.037 10.049 1.00 94.88 148 ASN A O 1
ATOM 1187 N N . MET A 1 149 ? -3.471 -9.317 8.047 1.00 93.62 149 MET A N 1
ATOM 1188 C CA . MET A 1 149 ? -2.255 -8.930 7.311 1.00 93.62 149 MET A CA 1
ATOM 1189 C C . MET A 1 149 ? -1.839 -7.482 7.590 1.00 93.62 149 MET A C 1
ATOM 1191 O O . MET A 1 149 ? -0.645 -7.226 7.750 1.00 93.62 149 MET A O 1
ATOM 1195 N N . LEU A 1 150 ? -2.794 -6.551 7.649 1.00 94.94 150 LEU A N 1
ATOM 1196 C CA . LEU A 1 150 ? -2.534 -5.148 7.970 1.00 94.94 150 LEU A CA 1
ATOM 1197 C C . LEU A 1 150 ? -2.052 -4.989 9.419 1.00 94.94 150 LEU A C 1
ATOM 1199 O O . LEU A 1 150 ? -1.019 -4.357 9.647 1.00 94.94 150 LEU A O 1
ATOM 1203 N N . VAL A 1 151 ? -2.715 -5.639 10.381 1.00 95.88 151 VAL A N 1
ATOM 1204 C CA . VAL A 1 151 ? -2.318 -5.635 11.802 1.00 95.88 151 VAL A CA 1
ATOM 1205 C C . VAL A 1 151 ? -0.890 -6.141 11.978 1.00 95.88 151 VAL A C 1
ATOM 1207 O O . VAL A 1 151 ? -0.086 -5.489 12.641 1.00 95.88 151 VAL A O 1
ATOM 1210 N N . ASN A 1 152 ? -0.528 -7.245 11.319 1.00 94.75 152 ASN A N 1
ATOM 1211 C CA . ASN A 1 152 ? 0.829 -7.795 11.387 1.00 94.75 152 ASN A CA 1
ATOM 1212 C C . ASN A 1 152 ? 1.901 -6.841 10.826 1.00 94.75 152 ASN A C 1
ATOM 1214 O O . ASN A 1 152 ? 3.077 -7.000 11.141 1.00 94.75 152 ASN A O 1
ATOM 1218 N N . ARG A 1 153 ? 1.528 -5.862 9.988 1.00 94.69 153 ARG A N 1
ATOM 1219 C CA . ARG A 1 153 ? 2.444 -4.818 9.489 1.00 94.69 153 ARG A CA 1
ATOM 1220 C C . ARG A 1 153 ? 2.457 -3.568 10.364 1.00 94.69 153 ARG A C 1
ATOM 1222 O O . ARG A 1 153 ? 3.494 -2.911 10.444 1.00 94.69 153 ARG A O 1
ATOM 1229 N N . ILE A 1 154 ? 1.343 -3.255 11.025 1.00 95.69 154 ILE A N 1
ATOM 1230 C CA . ILE A 1 154 ? 1.266 -2.202 12.049 1.00 95.69 154 ILE A CA 1
ATOM 1231 C C . ILE A 1 154 ? 2.089 -2.597 13.280 1.00 95.69 154 ILE A C 1
ATOM 1233 O O . ILE A 1 154 ? 2.740 -1.733 13.868 1.00 95.69 154 ILE A O 1
ATOM 1237 N N . LEU A 1 155 ? 2.080 -3.889 13.625 1.00 95.19 155 LEU A N 1
ATOM 1238 C CA . LEU A 1 155 ? 2.784 -4.491 14.751 1.00 95.19 155 LEU A CA 1
ATOM 1239 C C . LEU A 1 155 ? 4.230 -3.997 14.876 1.00 95.19 155 LEU A C 1
ATOM 1241 O O . LEU A 1 155 ? 5.026 -4.107 13.944 1.00 95.19 155 LEU A O 1
ATOM 1245 N N . LYS A 1 156 ? 4.576 -3.519 16.071 1.00 93.75 156 LYS A N 1
ATOM 1246 C CA . LYS A 1 156 ? 5.945 -3.195 16.479 1.00 93.75 156 LYS A CA 1
ATOM 1247 C C . LYS A 1 156 ? 6.240 -3.871 17.815 1.00 93.75 156 LYS A C 1
ATOM 1249 O O . LYS A 1 156 ? 5.351 -3.953 18.661 1.00 93.75 156 LYS A O 1
ATOM 1254 N N . HIS A 1 157 ? 7.467 -4.360 17.990 1.00 94.12 157 HIS A N 1
ATOM 1255 C CA . HIS A 1 157 ? 7.940 -4.989 19.235 1.00 94.12 157 HIS A CA 1
ATOM 1256 C C . HIS A 1 157 ? 7.010 -6.097 19.775 1.00 94.12 157 HIS A C 1
ATOM 1258 O O . HIS A 1 157 ? 6.808 -6.212 20.976 1.00 94.12 157 HIS A O 1
ATOM 1264 N N . GLY A 1 158 ? 6.346 -6.856 18.893 1.00 95.31 158 GLY A N 1
ATOM 1265 C CA . GLY A 1 158 ? 5.420 -7.925 19.297 1.00 95.31 158 GLY A CA 1
ATOM 1266 C C . GLY A 1 158 ? 4.100 -7.467 19.943 1.00 95.31 158 GLY A C 1
ATOM 1267 O O . GLY A 1 158 ? 3.271 -8.309 20.281 1.00 95.31 158 GLY A O 1
ATOM 1268 N N . LYS A 1 159 ? 3.834 -6.157 20.062 1.00 96.50 159 LYS A N 1
ATOM 1269 C CA . LYS A 1 159 ? 2.638 -5.603 20.732 1.00 96.50 159 LYS A CA 1
ATOM 1270 C C . LYS A 1 159 ? 1.360 -5.739 19.886 1.00 96.50 159 LYS A C 1
ATOM 1272 O O . LYS A 1 159 ? 0.868 -4.763 19.315 1.00 96.50 159 LYS A O 1
ATOM 1277 N N . LYS A 1 160 ? 0.804 -6.955 19.793 1.00 94.69 160 LYS A N 1
ATOM 1278 C CA . LYS A 1 160 ? -0.337 -7.256 18.903 1.00 94.69 160 LYS A CA 1
ATOM 1279 C C . LYS A 1 160 ? -1.647 -6.607 19.340 1.00 94.69 160 LYS A C 1
ATOM 1281 O O . LYS A 1 160 ? -2.348 -6.055 18.498 1.00 94.69 160 LYS A O 1
ATOM 1286 N N . SER A 1 161 ? -1.923 -6.578 20.644 1.00 95.62 161 SER A N 1
ATOM 1287 C CA . SER A 1 161 ? -3.091 -5.875 21.205 1.00 95.62 161 SER A CA 1
ATOM 1288 C C . SER A 1 161 ? -3.104 -4.386 20.828 1.00 95.62 161 SER A C 1
ATOM 1290 O O . SER A 1 161 ? -4.128 -3.854 20.402 1.00 95.62 161 SER A O 1
ATOM 1292 N N . LEU A 1 162 ? -1.948 -3.713 20.889 1.00 96.56 162 LEU A N 1
ATOM 1293 C CA . LEU A 1 162 ? -1.836 -2.304 20.508 1.00 96.56 162 LEU A CA 1
ATOM 1294 C C . LEU A 1 162 ? -2.098 -2.092 19.009 1.00 96.56 162 LEU A C 1
ATOM 1296 O O . LEU A 1 162 ? -2.793 -1.152 18.635 1.00 96.56 162 LEU A O 1
ATOM 1300 N N . ALA A 1 163 ? -1.585 -2.980 18.153 1.00 96.81 163 ALA A N 1
ATOM 1301 C CA . ALA A 1 163 ? -1.807 -2.903 16.711 1.00 96.81 163 ALA A CA 1
ATOM 1302 C C . ALA A 1 163 ? -3.292 -3.069 16.336 1.00 96.81 163 ALA A C 1
ATOM 1304 O O . ALA A 1 163 ? -3.796 -2.300 15.516 1.00 96.81 163 ALA A O 1
ATOM 1305 N N . TYR A 1 164 ? -4.001 -4.010 16.975 1.00 96.44 164 TYR A N 1
ATOM 1306 C CA . TYR A 1 164 ? -5.455 -4.149 16.825 1.00 96.44 164 TYR A CA 1
ATOM 1307 C C . TYR A 1 164 ? -6.190 -2.885 17.270 1.00 96.44 164 TYR A C 1
ATOM 1309 O O . TYR A 1 164 ? -7.023 -2.365 16.534 1.00 96.44 164 TYR A O 1
ATOM 1317 N N . ARG A 1 165 ? -5.825 -2.337 18.434 1.00 96.44 165 ARG A N 1
ATOM 1318 C CA . ARG A 1 165 ? -6.435 -1.117 18.978 1.00 96.44 165 ARG A CA 1
ATOM 1319 C C . ARG A 1 165 ? -6.315 0.069 18.024 1.00 96.44 165 ARG A C 1
ATOM 1321 O O . ARG A 1 165 ? -7.302 0.756 17.795 1.00 96.44 165 ARG A O 1
ATOM 1328 N N . ILE A 1 166 ? -5.131 0.284 17.446 1.00 96.81 166 ILE A N 1
ATOM 1329 C CA . ILE A 1 166 ? -4.898 1.350 16.458 1.00 96.81 166 ILE A CA 1
ATOM 1330 C C . ILE A 1 166 ? -5.784 1.139 15.228 1.00 96.81 166 ILE A C 1
ATOM 1332 O O . ILE A 1 166 ? -6.430 2.080 14.770 1.00 96.81 166 ILE A O 1
ATOM 1336 N N . LEU A 1 167 ? -5.832 -0.087 14.699 1.00 96.38 167 LEU A N 1
ATOM 1337 C CA . LEU A 1 167 ? -6.593 -0.367 13.486 1.00 96.38 167 LEU A CA 1
ATOM 1338 C C . LEU A 1 167 ? -8.103 -0.210 13.702 1.00 96.38 167 LEU A C 1
ATOM 1340 O O . LEU A 1 167 ? -8.760 0.441 12.896 1.00 96.38 167 LEU A O 1
ATOM 1344 N N . TYR A 1 168 ? -8.652 -0.752 14.788 1.00 96.62 168 TYR A N 1
ATOM 1345 C CA . TYR A 1 168 ? -10.085 -0.651 15.067 1.00 96.62 168 TYR A CA 1
ATOM 1346 C C . TYR A 1 168 ? -10.516 0.775 15.408 1.00 96.62 168 TYR A C 1
ATOM 1348 O O . TYR A 1 168 ? -11.578 1.211 14.968 1.00 96.62 168 TYR A O 1
ATOM 1356 N N . ARG A 1 169 ? -9.673 1.550 16.106 1.00 97.00 169 ARG A N 1
ATOM 1357 C CA . ARG A 1 169 ? -9.915 2.990 16.293 1.00 97.00 169 ARG A CA 1
ATOM 1358 C C . ARG A 1 169 ? -9.935 3.730 14.957 1.00 97.00 169 ARG A C 1
ATOM 1360 O O . ARG A 1 169 ? -10.845 4.520 14.725 1.00 97.00 169 ARG A O 1
ATOM 1367 N N . ALA A 1 170 ? -9.001 3.427 14.054 1.00 96.81 170 ALA A N 1
ATOM 1368 C CA . ALA A 1 170 ? -8.998 4.004 12.711 1.00 96.81 170 ALA A CA 1
ATOM 1369 C C . ALA A 1 170 ? -10.262 3.626 11.918 1.00 96.81 170 ALA A C 1
ATOM 1371 O O . ALA A 1 170 ? -10.862 4.490 11.283 1.00 96.81 170 ALA A O 1
ATOM 1372 N N . MET A 1 171 ? -10.709 2.367 11.989 1.00 95.81 171 MET A N 1
ATOM 1373 C CA . MET A 1 171 ? -11.949 1.914 11.342 1.00 95.81 171 MET A CA 1
ATOM 1374 C C . MET A 1 171 ? -13.190 2.616 11.899 1.00 95.81 171 MET A C 1
ATOM 1376 O O . MET A 1 171 ? -14.020 3.068 11.115 1.00 95.81 171 MET A O 1
ATOM 1380 N N . ARG A 1 172 ? -13.285 2.787 13.224 1.00 96.56 172 ARG A N 1
ATOM 1381 C CA . ARG A 1 172 ? -14.371 3.554 13.856 1.00 96.56 172 ARG A CA 1
ATOM 1382 C C . ARG A 1 172 ? -14.394 4.998 13.350 1.00 96.56 172 ARG A C 1
ATOM 1384 O O . ARG A 1 172 ? -15.455 5.515 13.031 1.00 96.56 172 ARG A O 1
ATOM 1391 N N . LYS A 1 173 ? -13.227 5.637 13.213 1.00 95.88 173 LYS A N 1
ATOM 1392 C CA . LYS A 1 173 ? -13.115 7.006 12.677 1.00 95.88 173 LYS A CA 1
ATOM 1393 C C . LYS A 1 173 ? -13.521 7.105 11.204 1.00 95.88 173 LYS A C 1
ATOM 1395 O O . LYS A 1 173 ? -14.138 8.088 10.816 1.00 95.88 173 LYS A O 1
ATOM 1400 N N . ILE A 1 174 ? -13.211 6.093 10.393 1.00 96.12 174 ILE A N 1
ATOM 1401 C CA . ILE A 1 174 ? -13.668 6.013 8.995 1.00 96.12 174 ILE A CA 1
ATOM 1402 C C . ILE A 1 174 ? -15.193 5.916 8.936 1.00 96.12 174 ILE A C 1
ATOM 1404 O O . ILE A 1 174 ? -15.815 6.639 8.159 1.00 96.12 174 ILE A O 1
ATOM 1408 N N . GLN A 1 175 ? -15.775 5.052 9.771 1.00 95.88 175 GLN A N 1
ATOM 1409 C CA . GLN A 1 175 ? -17.221 4.868 9.855 1.00 95.88 175 GLN A CA 1
ATOM 1410 C C . GLN A 1 175 ? -17.919 6.164 10.280 1.00 95.88 175 GLN A C 1
ATOM 1412 O O . GLN A 1 175 ? -18.855 6.574 9.614 1.00 95.88 175 GLN A O 1
ATOM 1417 N N . GLN A 1 176 ? -17.399 6.862 11.295 1.00 95.56 176 GLN A N 1
ATOM 1418 C CA . GLN A 1 176 ? -17.932 8.158 11.743 1.00 95.56 176 GLN A CA 1
ATOM 1419 C C . GLN A 1 176 ? -17.921 9.240 10.653 1.00 95.56 176 GLN A C 1
ATOM 1421 O O . GLN A 1 176 ? -18.758 10.125 10.677 1.00 95.56 176 GLN A O 1
ATOM 1426 N N . LYS A 1 177 ? -16.963 9.205 9.718 1.00 94.31 177 LYS A N 1
ATOM 1427 C CA . LYS A 1 177 ? -16.823 10.238 8.675 1.00 94.31 177 LYS A CA 1
ATOM 1428 C C . LYS A 1 177 ? -17.547 9.937 7.373 1.00 94.31 177 LYS A C 1
ATOM 1430 O O . LYS A 1 177 ? -17.795 10.847 6.596 1.00 94.31 177 LYS A O 1
ATOM 1435 N N . THR A 1 178 ? -17.721 8.658 7.065 1.00 92.81 178 THR A N 1
ATOM 1436 C CA . THR A 1 178 ? -18.227 8.220 5.757 1.00 92.81 178 THR A CA 1
ATOM 1437 C C . THR A 1 178 ? -19.607 7.598 5.876 1.00 92.81 178 THR A C 1
ATOM 1439 O O . THR A 1 178 ? -20.225 7.362 4.848 1.00 92.81 178 THR A O 1
ATOM 1442 N N . GLU A 1 179 ? -20.009 7.199 7.089 1.00 93.69 179 GLU A N 1
ATOM 1443 C CA . GLU A 1 179 ? -21.220 6.420 7.410 1.00 93.69 179 GLU A CA 1
ATOM 1444 C C . GLU A 1 179 ? -21.313 5.061 6.691 1.00 93.69 179 GLU A C 1
ATOM 1446 O O . GLU A 1 179 ? -22.225 4.269 6.892 1.00 93.69 179 GLU A O 1
ATOM 1451 N N . LYS A 1 180 ? -20.294 4.724 5.897 1.00 93.00 180 LYS A N 1
ATOM 1452 C CA . LYS A 1 180 ? -20.152 3.464 5.173 1.00 93.00 180 LYS A CA 1
ATOM 1453 C C . LYS A 1 180 ? -19.411 2.432 6.009 1.00 93.00 180 LYS A C 1
ATOM 1455 O O . LYS A 1 180 ? -18.584 2.750 6.867 1.00 93.00 180 LYS A O 1
ATOM 1460 N N . ASN A 1 181 ? -19.621 1.163 5.660 1.00 94.06 181 ASN A N 1
ATOM 1461 C CA . ASN A 1 181 ? -18.894 0.056 6.264 1.00 94.06 181 ASN A CA 1
ATOM 1462 C C . ASN A 1 181 ? -17.364 0.229 6.069 1.00 94.06 181 ASN A C 1
ATOM 1464 O O . ASN A 1 181 ? -16.879 0.228 4.926 1.00 94.06 181 ASN A O 1
ATOM 1468 N N . PRO A 1 182 ? -16.569 0.317 7.156 1.00 94.75 182 PRO A N 1
ATOM 1469 C CA . PRO A 1 182 ? -15.135 0.593 7.076 1.00 94.75 182 PRO A CA 1
ATOM 1470 C C . PRO A 1 182 ? -1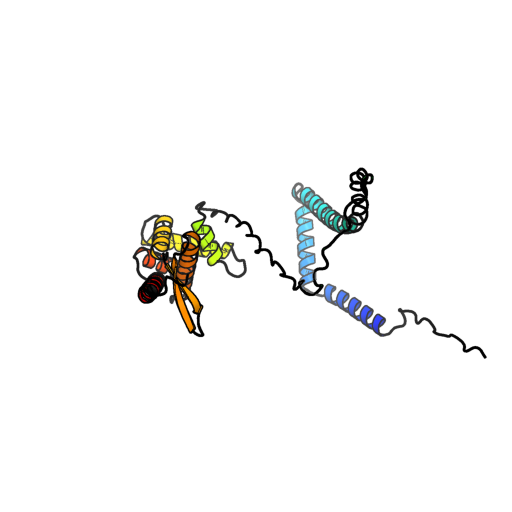4.342 -0.515 6.369 1.00 94.75 182 PRO A C 1
ATOM 1472 O O . PRO A 1 182 ? -13.285 -0.243 5.794 1.00 94.75 182 PRO A O 1
ATOM 1475 N N . LEU A 1 183 ? -14.843 -1.757 6.341 1.00 94.94 183 LEU A N 1
ATOM 1476 C CA . LEU A 1 183 ? -14.209 -2.844 5.587 1.00 94.94 183 LEU A CA 1
ATOM 1477 C C . LEU A 1 183 ? -14.283 -2.623 4.076 1.00 94.94 183 LEU A C 1
ATOM 1479 O O . LEU A 1 183 ? -13.343 -2.972 3.359 1.00 94.94 183 LEU A O 1
ATOM 1483 N N . VAL A 1 184 ? -15.387 -2.055 3.585 1.00 95.50 184 VAL A N 1
ATOM 1484 C CA . VAL A 1 184 ? -15.556 -1.747 2.159 1.00 95.50 184 VAL A CA 1
ATOM 1485 C C . VAL A 1 184 ? -14.555 -0.671 1.757 1.00 95.50 184 VAL A C 1
ATOM 1487 O O . VAL A 1 184 ? -13.805 -0.866 0.800 1.00 95.50 184 VAL A O 1
ATOM 1490 N N . VAL A 1 185 ? -14.455 0.396 2.556 1.00 95.88 185 VAL A N 1
ATOM 1491 C CA . VAL A 1 185 ? -13.477 1.477 2.359 1.00 95.88 185 VAL A CA 1
ATOM 1492 C C . VAL A 1 185 ? -12.045 0.936 2.393 1.00 95.88 185 VAL A C 1
ATOM 1494 O O . VAL A 1 185 ? -11.253 1.237 1.503 1.00 95.88 185 VAL A O 1
ATOM 1497 N N . LEU A 1 186 ? -11.714 0.067 3.356 1.00 95.69 186 LEU A N 1
ATOM 1498 C CA . LEU A 1 186 ? -10.392 -0.560 3.444 1.00 95.69 186 LEU A CA 1
ATOM 1499 C C . LEU A 1 186 ? -10.055 -1.383 2.191 1.00 95.69 186 LEU A C 1
ATOM 1501 O O . LEU A 1 186 ? -8.945 -1.282 1.658 1.00 95.69 186 LEU A O 1
ATOM 1505 N N . ARG A 1 187 ? -10.992 -2.218 1.720 1.00 95.38 187 ARG A N 1
ATOM 1506 C CA . ARG A 1 187 ? -10.797 -3.025 0.504 1.00 95.38 187 ARG A CA 1
ATOM 1507 C C . ARG A 1 187 ? -10.601 -2.134 -0.716 1.00 95.38 187 ARG A C 1
ATOM 1509 O O . ARG A 1 187 ? -9.699 -2.407 -1.510 1.00 95.38 187 ARG A O 1
ATOM 1516 N N . GLN A 1 188 ? -11.396 -1.074 -0.828 1.00 96.19 188 GLN A N 1
ATOM 1517 C CA . GLN A 1 188 ? -11.305 -0.108 -1.916 1.00 96.19 188 GLN A CA 1
ATOM 1518 C C . GLN A 1 188 ? -9.953 0.612 -1.913 1.00 96.19 188 GLN A C 1
ATOM 1520 O O . GLN A 1 188 ? -9.265 0.619 -2.934 1.00 96.19 188 GLN A O 1
ATOM 1525 N N . ALA A 1 189 ? -9.516 1.117 -0.758 1.00 96.88 189 ALA A N 1
ATOM 1526 C CA . ALA A 1 189 ? -8.220 1.771 -0.594 1.00 96.88 189 ALA A CA 1
ATOM 1527 C C . ALA A 1 189 ? -7.056 0.846 -0.989 1.00 96.88 189 ALA A C 1
ATOM 1529 O O . ALA A 1 189 ? -6.192 1.215 -1.785 1.00 96.88 189 ALA A O 1
ATOM 1530 N N . ILE A 1 190 ? -7.049 -0.398 -0.493 1.00 96.38 190 ILE A N 1
ATOM 1531 C CA . ILE A 1 190 ? -5.991 -1.362 -0.828 1.00 96.38 190 ILE A CA 1
ATOM 1532 C C . ILE A 1 190 ? -6.021 -1.712 -2.318 1.00 96.38 190 ILE A C 1
ATOM 1534 O O . ILE A 1 190 ? -4.958 -1.790 -2.938 1.00 96.38 190 ILE A O 1
ATOM 1538 N N . ARG A 1 191 ? -7.204 -1.901 -2.919 1.00 95.81 191 ARG A N 1
ATOM 1539 C CA . ARG A 1 191 ? -7.336 -2.144 -4.365 1.00 95.81 191 ARG A CA 1
ATOM 1540 C C . ARG A 1 191 ? -6.775 -0.971 -5.172 1.00 95.81 191 ARG A C 1
ATOM 1542 O O . ARG A 1 191 ? -6.037 -1.214 -6.123 1.00 95.81 191 ARG A O 1
ATOM 1549 N N . GLY A 1 192 ? -7.061 0.262 -4.752 1.00 95.69 192 GLY A N 1
ATOM 1550 C CA . GLY A 1 192 ? -6.543 1.487 -5.362 1.00 95.69 192 GLY A CA 1
ATOM 1551 C C . GLY A 1 192 ? -5.016 1.554 -5.354 1.00 95.69 192 GLY A C 1
ATOM 1552 O O . GLY A 1 192 ? -4.417 1.796 -6.400 1.00 95.69 192 GLY A O 1
ATOM 1553 N N . VAL A 1 193 ? -4.384 1.252 -4.215 1.00 97.12 193 VAL A N 1
ATOM 1554 C CA . VAL A 1 193 ? -2.917 1.322 -4.038 1.00 97.12 193 VAL A CA 1
ATOM 1555 C C . VAL A 1 193 ? -2.182 0.114 -4.636 1.00 97.12 193 VAL A C 1
ATOM 1557 O O . VAL A 1 193 ? -0.980 0.181 -4.873 1.00 97.12 193 VAL A O 1
ATOM 1560 N N . THR A 1 194 ? -2.868 -0.999 -4.915 1.00 97.12 194 THR A N 1
ATOM 1561 C CA . THR A 1 194 ? -2.226 -2.232 -5.402 1.00 97.12 194 THR A CA 1
ATOM 1562 C C . THR A 1 194 ? -1.562 -2.032 -6.775 1.00 97.12 194 THR A C 1
ATOM 1564 O O . THR A 1 194 ? -2.264 -1.809 -7.766 1.00 97.12 194 THR A O 1
ATOM 1567 N N . PRO A 1 195 ? -0.222 -2.160 -6.882 1.00 96.75 195 PRO A N 1
ATOM 1568 C CA . PRO A 1 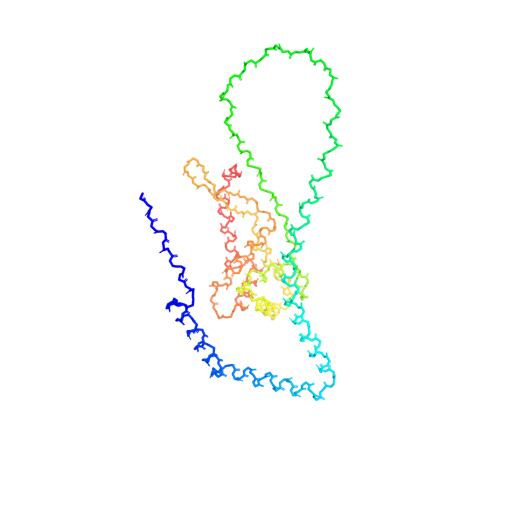195 ? 0.471 -2.061 -8.161 1.00 96.75 195 PRO A CA 1
ATOM 1569 C C . PRO A 1 195 ? 0.391 -3.381 -8.940 1.00 96.75 195 PRO A C 1
ATOM 1571 O O . PRO A 1 195 ? 0.527 -4.464 -8.369 1.00 96.75 195 PRO A O 1
ATOM 1574 N N . LYS A 1 196 ? 0.206 -3.298 -10.262 1.00 95.56 196 LYS A N 1
ATOM 1575 C CA . LYS A 1 196 ? 0.239 -4.467 -11.163 1.00 95.56 196 LYS A CA 1
ATOM 1576 C C . LYS A 1 196 ? 1.663 -4.803 -11.624 1.00 95.56 196 LYS A C 1
ATOM 1578 O O . LYS A 1 196 ? 2.011 -5.977 -11.757 1.00 95.56 196 LYS A O 1
ATOM 1583 N N . VAL A 1 197 ? 2.482 -3.773 -11.815 1.00 95.56 197 VAL A N 1
ATOM 1584 C CA . VAL A 1 197 ? 3.886 -3.856 -12.226 1.00 95.56 197 VAL A CA 1
ATOM 1585 C C . VAL A 1 197 ? 4.775 -3.194 -11.179 1.00 95.56 197 VAL A C 1
ATOM 1587 O O . VAL A 1 197 ? 4.349 -2.268 -10.489 1.00 95.56 197 VAL A O 1
ATOM 1590 N N . THR A 1 198 ? 5.988 -3.710 -11.024 1.00 95.31 198 THR A N 1
ATOM 1591 C CA . THR A 1 198 ? 7.075 -3.065 -10.278 1.00 95.31 198 THR A CA 1
ATOM 1592 C C . THR A 1 198 ? 8.307 -3.072 -11.149 1.00 95.31 198 THR A C 1
ATOM 1594 O O . THR A 1 198 ? 8.415 -3.854 -12.089 1.00 95.31 198 THR A O 1
ATOM 1597 N N . VAL A 1 199 ? 9.273 -2.270 -10.756 1.00 95.62 199 VAL A N 1
ATOM 1598 C CA . VAL A 1 199 ? 10.614 -2.303 -11.306 1.00 95.62 199 VAL A CA 1
ATOM 1599 C C . VAL A 1 199 ? 11.514 -3.131 -10.383 1.00 95.62 199 VAL A C 1
ATOM 1601 O O . VAL A 1 199 ? 11.347 -3.101 -9.157 1.00 95.62 199 VAL A O 1
ATOM 1604 N N . LYS A 1 200 ? 12.422 -3.919 -10.961 1.00 94.62 200 LYS A N 1
ATOM 1605 C CA . LYS A 1 200 ? 13.479 -4.648 -10.256 1.00 94.62 200 LYS A CA 1
ATOM 1606 C C . LYS A 1 200 ? 14.819 -4.337 -10.918 1.00 94.62 200 LYS A C 1
ATOM 1608 O O . LYS A 1 200 ? 14.946 -4.473 -12.129 1.00 94.62 200 LYS A O 1
ATOM 1613 N N . ALA A 1 201 ? 15.824 -4.010 -10.113 1.00 94.75 201 ALA A N 1
ATOM 1614 C CA . ALA A 1 201 ? 17.185 -3.849 -10.601 1.00 94.75 201 ALA A CA 1
ATOM 1615 C C . ALA A 1 201 ? 17.742 -5.186 -11.130 1.00 94.75 201 ALA A C 1
ATOM 1617 O O . ALA A 1 201 ? 17.664 -6.222 -10.452 1.00 94.75 201 ALA A O 1
ATOM 1618 N N . ARG A 1 202 ? 18.303 -5.162 -12.339 1.00 94.81 202 ARG A N 1
ATOM 1619 C CA . ARG A 1 202 ? 19.025 -6.270 -12.975 1.00 94.81 202 ARG A CA 1
ATOM 1620 C C . ARG A 1 202 ? 20.365 -5.753 -13.489 1.00 94.81 202 ARG A C 1
ATOM 1622 O O . ARG A 1 202 ? 20.404 -4.767 -14.214 1.00 94.81 202 ARG A O 1
ATOM 1629 N N . ARG A 1 203 ? 21.457 -6.416 -13.110 1.00 94.88 203 ARG A N 1
ATOM 1630 C CA . ARG A 1 203 ? 22.808 -6.076 -13.571 1.00 94.88 203 ARG A CA 1
ATOM 1631 C C . ARG A 1 203 ? 23.111 -6.846 -14.855 1.00 94.88 203 ARG A C 1
ATOM 1633 O O . ARG A 1 203 ? 22.953 -8.065 -14.867 1.00 94.88 203 ARG A O 1
ATOM 1640 N N . LYS A 1 204 ? 23.517 -6.146 -15.913 1.00 92.69 204 LYS A N 1
ATOM 1641 C CA . LYS A 1 204 ? 23.933 -6.730 -17.195 1.00 92.69 204 LYS A CA 1
ATOM 1642 C C . LYS A 1 204 ? 25.037 -5.865 -17.798 1.00 92.69 204 LYS A C 1
ATOM 1644 O O . LYS A 1 204 ? 24.897 -4.650 -17.821 1.00 92.69 204 LYS A O 1
ATOM 1649 N N . SER A 1 205 ? 26.104 -6.497 -18.289 1.00 90.12 205 SER A N 1
ATOM 1650 C CA . SER A 1 205 ? 27.204 -5.829 -19.003 1.00 90.12 205 SER A CA 1
ATOM 1651 C C . SER A 1 205 ? 27.745 -4.587 -18.273 1.00 90.12 205 SER A C 1
ATOM 1653 O O . SER A 1 205 ? 27.747 -3.488 -18.811 1.00 90.12 205 SER A O 1
ATOM 1655 N N . GLY A 1 206 ? 28.105 -4.738 -16.994 1.00 93.00 206 GLY A N 1
ATOM 1656 C CA . GLY A 1 206 ? 28.662 -3.651 -16.170 1.00 93.00 206 GLY A CA 1
ATOM 1657 C C . GLY A 1 206 ? 27.645 -2.650 -15.594 1.00 93.00 206 GLY A C 1
ATOM 1658 O O . GLY A 1 206 ? 27.876 -2.126 -14.502 1.00 93.00 206 GLY A O 1
ATOM 1659 N N . SER A 1 207 ? 26.482 -2.476 -16.229 1.00 94.31 207 SER A N 1
ATOM 1660 C CA . SER A 1 207 ? 25.435 -1.517 -15.836 1.00 94.31 207 SER A CA 1
ATOM 1661 C C . SER A 1 207 ? 24.252 -2.165 -15.103 1.00 94.31 207 SER A C 1
ATOM 1663 O O . SER A 1 207 ? 24.015 -3.375 -15.183 1.00 94.31 207 SER A O 1
ATOM 1665 N N . THR A 1 208 ? 23.490 -1.362 -14.348 1.00 95.81 208 THR A N 1
ATOM 1666 C CA . THR A 1 208 ? 22.281 -1.818 -13.637 1.00 95.81 208 THR A CA 1
ATOM 1667 C C . THR A 1 208 ? 21.038 -1.213 -14.272 1.00 95.81 208 THR A C 1
ATOM 1669 O O . THR A 1 208 ? 20.806 -0.014 -14.171 1.00 95.81 208 THR A O 1
ATOM 1672 N N . TYR A 1 209 ? 20.209 -2.058 -14.879 1.00 94.62 209 TYR A N 1
ATOM 1673 C CA . TYR A 1 209 ? 18.965 -1.660 -15.523 1.00 94.62 209 TYR A CA 1
ATOM 1674 C C . TYR A 1 209 ? 17.767 -1.866 -14.604 1.00 94.62 209 TYR A C 1
ATOM 1676 O O . TYR A 1 209 ? 17.694 -2.813 -13.813 1.00 94.62 209 TYR A O 1
ATOM 1684 N N . GLN A 1 210 ? 16.793 -0.980 -14.748 1.00 95.31 210 GLN A N 1
ATOM 1685 C CA . GLN A 1 210 ? 15.513 -1.039 -14.067 1.00 95.31 210 GLN A CA 1
ATOM 1686 C C . GLN A 1 210 ? 14.528 -1.848 -14.915 1.00 95.31 210 GLN A C 1
ATOM 1688 O O . GLN A 1 210 ? 13.941 -1.341 -15.862 1.00 95.31 210 GLN A O 1
ATOM 1693 N N . VAL A 1 211 ? 14.344 -3.129 -14.590 1.00 96.00 211 VAL A N 1
ATOM 1694 C CA . VAL A 1 211 ? 13.534 -4.046 -15.405 1.00 96.00 211 VAL A CA 1
ATOM 1695 C C . VAL A 1 211 ? 12.096 -4.118 -14.879 1.00 96.00 211 VAL A C 1
ATOM 1697 O O . VAL A 1 211 ? 11.894 -4.458 -13.706 1.00 96.00 211 VAL A O 1
ATOM 1700 N N . PRO A 1 212 ? 11.071 -3.845 -15.709 1.00 96.94 212 PRO A N 1
ATOM 1701 C CA . PRO A 1 212 ? 9.675 -3.957 -15.304 1.00 96.94 212 PRO A CA 1
ATOM 1702 C C . PRO A 1 212 ? 9.218 -5.423 -15.231 1.00 96.94 212 PRO A C 1
ATOM 1704 O O . PRO A 1 212 ? 9.320 -6.195 -16.190 1.00 96.94 212 PRO A O 1
ATOM 1707 N N . ILE A 1 213 ? 8.647 -5.802 -14.084 1.00 95.06 213 ILE A N 1
ATOM 1708 C CA . ILE A 1 213 ? 8.174 -7.155 -13.772 1.00 95.06 213 ILE A CA 1
ATOM 1709 C C . ILE A 1 213 ? 6.718 -7.113 -13.287 1.00 95.06 213 ILE A C 1
ATOM 1711 O O . ILE A 1 213 ? 6.352 -6.343 -12.392 1.00 95.06 213 ILE A O 1
ATOM 1715 N N . LYS A 1 214 ? 5.881 -8.008 -13.830 1.00 94.31 214 LYS A N 1
ATOM 1716 C CA . LYS A 1 214 ? 4.502 -8.227 -13.362 1.00 94.31 214 LYS A CA 1
ATOM 1717 C C . LYS A 1 214 ? 4.504 -8.846 -11.963 1.00 94.31 214 LYS A C 1
ATOM 1719 O O . LYS A 1 214 ? 5.142 -9.868 -11.709 1.00 94.31 214 LYS A O 1
ATOM 1724 N N . ILE A 1 215 ? 3.759 -8.250 -11.036 1.00 95.38 215 ILE A N 1
ATOM 1725 C CA . ILE A 1 215 ? 3.729 -8.699 -9.641 1.00 95.38 215 ILE A CA 1
ATOM 1726 C C . ILE A 1 215 ? 2.580 -9.684 -9.423 1.00 95.38 215 ILE A C 1
ATOM 1728 O O . ILE A 1 215 ? 1.440 -9.450 -9.820 1.00 95.38 215 ILE A O 1
ATOM 1732 N N . ARG A 1 216 ? 2.844 -10.764 -8.678 1.00 94.56 216 ARG A N 1
ATOM 1733 C CA . ARG A 1 216 ? 1.785 -11.654 -8.180 1.00 94.56 216 ARG A CA 1
ATOM 1734 C C . ARG A 1 216 ? 0.865 -10.921 -7.198 1.00 94.56 216 ARG A C 1
ATOM 1736 O O . ARG A 1 216 ? 1.352 -10.305 -6.248 1.00 94.56 216 ARG A O 1
ATOM 1743 N N . SER A 1 217 ? -0.449 -11.107 -7.326 1.00 93.00 217 SER A N 1
ATOM 1744 C CA . SER A 1 217 ? -1.487 -10.448 -6.510 1.00 93.00 217 SER A CA 1
ATOM 1745 C C . SER A 1 217 ? -1.206 -10.444 -4.998 1.00 93.00 217 SER A C 1
ATOM 1747 O O . SER A 1 217 ? -1.342 -9.416 -4.339 1.00 93.00 217 SER A O 1
ATOM 1749 N N . THR A 1 218 ? -0.731 -11.558 -4.429 1.00 92.31 218 THR A N 1
ATOM 1750 C CA . THR A 1 218 ? -0.395 -11.635 -2.996 1.00 92.31 218 THR A CA 1
ATOM 1751 C C . THR A 1 218 ? 0.738 -10.687 -2.599 1.00 92.31 218 THR A C 1
ATOM 1753 O O . THR A 1 218 ? 0.692 -10.088 -1.530 1.00 92.31 218 THR A O 1
ATOM 1756 N N . LYS A 1 219 ? 1.780 -10.573 -3.439 1.00 94.06 219 LYS A N 1
ATOM 1757 C CA . LYS A 1 219 ? 2.925 -9.686 -3.186 1.00 94.06 219 LYS A CA 1
ATOM 1758 C C . LYS A 1 219 ? 2.510 -8.229 -3.387 1.00 94.06 219 LYS A C 1
ATOM 1760 O O . LYS A 1 219 ? 2.879 -7.389 -2.574 1.00 94.06 219 LYS A O 1
ATOM 1765 N N . ALA A 1 220 ? 1.686 -7.968 -4.401 1.00 96.12 220 ALA A N 1
ATOM 1766 C CA . ALA A 1 220 ? 1.146 -6.645 -4.687 1.00 96.12 220 ALA A CA 1
ATOM 1767 C C . ALA A 1 220 ? 0.309 -6.098 -3.516 1.00 96.12 220 ALA A C 1
ATOM 1769 O O . ALA A 1 220 ? 0.557 -4.985 -3.063 1.00 96.12 220 ALA A O 1
ATOM 1770 N N . LYS A 1 221 ? -0.587 -6.912 -2.930 1.00 95.44 221 LYS A N 1
ATOM 1771 C CA . LYS A 1 221 ? -1.357 -6.534 -1.725 1.00 95.44 221 LYS A CA 1
ATOM 1772 C C . LYS A 1 221 ? -0.453 -6.191 -0.535 1.00 95.44 221 LYS A C 1
ATOM 1774 O O . LYS A 1 221 ? -0.688 -5.210 0.163 1.00 95.44 221 LYS A O 1
ATOM 1779 N N . VAL A 1 222 ? 0.602 -6.978 -0.301 1.00 95.19 222 VAL A N 1
ATOM 1780 C CA . VAL A 1 222 ? 1.568 -6.714 0.785 1.00 95.19 222 VAL A CA 1
ATOM 1781 C C . VAL A 1 222 ? 2.344 -5.419 0.541 1.00 95.19 222 VAL A C 1
ATOM 1783 O O . VAL A 1 222 ? 2.595 -4.673 1.488 1.00 95.19 222 VAL A O 1
ATOM 1786 N N . LEU A 1 223 ? 2.716 -5.144 -0.711 1.00 96.44 223 LEU A N 1
ATOM 1787 C CA . LEU A 1 223 ? 3.394 -3.909 -1.095 1.00 96.44 223 LEU A CA 1
ATOM 1788 C C . LEU A 1 223 ? 2.481 -2.691 -0.904 1.00 96.44 223 LEU A C 1
ATOM 1790 O O . LEU A 1 223 ? 2.913 -1.707 -0.311 1.00 96.44 223 LEU A O 1
ATOM 1794 N N . ALA A 1 224 ? 1.207 -2.806 -1.283 1.00 97.19 224 ALA A N 1
ATOM 1795 C CA . ALA A 1 224 ? 0.204 -1.765 -1.080 1.00 97.19 224 ALA A CA 1
ATOM 1796 C C . ALA A 1 224 ? 0.015 -1.419 0.403 1.00 97.19 224 ALA A C 1
ATOM 1798 O O . ALA A 1 224 ? 0.089 -0.256 0.788 1.00 97.19 224 ALA A O 1
ATOM 1799 N N . ILE A 1 225 ? -0.136 -2.439 1.258 1.00 96.88 225 ILE A N 1
ATOM 1800 C CA . ILE A 1 225 ? -0.226 -2.265 2.716 1.00 96.88 225 ILE A CA 1
ATOM 1801 C C . ILE A 1 225 ? 1.026 -1.567 3.265 1.00 96.88 225 ILE A C 1
ATOM 1803 O O . ILE A 1 225 ? 0.928 -0.705 4.138 1.00 96.88 225 ILE A O 1
ATOM 1807 N N . ARG A 1 226 ? 2.213 -1.922 2.755 1.00 96.56 226 ARG A N 1
ATOM 1808 C CA . ARG A 1 226 ? 3.472 -1.290 3.165 1.00 96.56 226 ARG A CA 1
ATOM 1809 C C . ARG A 1 226 ? 3.507 0.191 2.786 1.00 96.56 226 ARG A C 1
ATOM 1811 O O . ARG A 1 226 ? 3.934 0.995 3.610 1.00 96.56 226 ARG A O 1
ATOM 1818 N N . TRP A 1 227 ? 3.087 0.547 1.574 1.00 97.31 227 TRP A N 1
ATOM 1819 C CA . TRP A 1 227 ? 3.051 1.941 1.126 1.00 97.31 227 TRP A CA 1
ATOM 1820 C C . TRP A 1 227 ? 2.030 2.766 1.897 1.00 97.31 227 TRP A C 1
ATOM 1822 O O . TRP A 1 227 ? 2.395 3.831 2.381 1.00 97.31 227 TRP A O 1
ATOM 1832 N N . LEU A 1 228 ? 0.821 2.236 2.107 1.00 97.00 228 LEU A N 1
ATOM 1833 C CA . LEU A 1 228 ? -0.199 2.860 2.955 1.00 97.00 228 LEU A CA 1
ATOM 1834 C C . LEU A 1 228 ? 0.348 3.154 4.351 1.00 97.00 228 LEU A C 1
ATOM 1836 O O . LEU A 1 228 ? 0.335 4.294 4.795 1.00 97.00 228 LEU A O 1
ATOM 1840 N N . LEU A 1 229 ? 0.919 2.150 5.019 1.00 96.56 229 LEU A N 1
ATOM 1841 C CA . LEU A 1 229 ? 1.444 2.326 6.370 1.00 96.56 229 LEU A CA 1
ATOM 1842 C C . LEU A 1 229 ? 2.645 3.283 6.420 1.00 96.56 229 LEU A C 1
ATOM 1844 O O . LEU A 1 229 ? 2.805 4.021 7.392 1.00 96.56 229 LEU A O 1
ATOM 1848 N N . GLY A 1 230 ? 3.492 3.269 5.389 1.00 96.31 230 GLY A N 1
ATOM 1849 C CA . GLY A 1 230 ? 4.592 4.220 5.239 1.00 96.31 230 GLY A CA 1
ATOM 1850 C C . GLY A 1 230 ? 4.091 5.656 5.083 1.00 96.31 230 GLY A C 1
ATOM 1851 O O . GLY A 1 230 ? 4.586 6.543 5.772 1.00 96.31 230 GLY A O 1
ATOM 1852 N N . ALA A 1 231 ? 3.078 5.869 4.241 1.00 96.62 231 ALA A N 1
ATOM 1853 C CA . ALA A 1 231 ? 2.442 7.166 4.041 1.00 96.62 231 ALA A CA 1
ATOM 1854 C C . ALA A 1 231 ? 1.745 7.660 5.319 1.00 96.62 231 ALA A C 1
ATOM 1856 O O . ALA A 1 231 ? 2.006 8.777 5.761 1.00 96.62 231 ALA A O 1
ATOM 1857 N N . SER A 1 232 ? 0.978 6.799 5.999 1.00 96.25 232 SER A N 1
ATOM 1858 C CA . SER A 1 232 ? 0.333 7.143 7.273 1.00 96.25 232 SER A CA 1
ATOM 1859 C C . SER A 1 232 ? 1.341 7.550 8.348 1.00 96.25 232 SER A C 1
ATOM 1861 O O . SER A 1 232 ? 1.068 8.454 9.126 1.00 96.25 232 SER A O 1
ATOM 1863 N N . ARG A 1 233 ? 2.515 6.906 8.411 1.00 94.88 233 ARG A N 1
ATOM 1864 C CA . ARG A 1 233 ? 3.560 7.263 9.389 1.00 94.88 233 ARG A CA 1
ATOM 1865 C C . ARG A 1 233 ? 4.205 8.617 9.095 1.00 94.88 233 ARG A C 1
ATOM 1867 O O . ARG A 1 233 ? 4.521 9.327 10.041 1.00 94.88 233 ARG A O 1
ATOM 1874 N N . LYS A 1 234 ? 4.390 8.951 7.813 1.00 95.62 234 LYS A N 1
ATOM 1875 C CA . LYS A 1 234 ? 4.981 10.223 7.366 1.00 95.62 234 LYS A CA 1
ATOM 1876 C C . LYS A 1 234 ? 4.029 11.414 7.501 1.00 95.62 234 LYS A C 1
ATOM 1878 O O . LYS A 1 234 ? 4.487 12.548 7.490 1.00 95.62 234 LYS A O 1
ATOM 1883 N N . ARG A 1 235 ? 2.720 11.174 7.618 1.00 94.25 235 ARG A N 1
ATOM 1884 C CA . ARG A 1 235 ? 1.717 12.235 7.752 1.00 94.25 235 ARG A CA 1
ATOM 1885 C C . ARG A 1 235 ? 1.914 13.034 9.059 1.00 94.25 235 ARG A C 1
ATOM 1887 O O . ARG A 1 235 ? 2.172 12.413 10.103 1.00 94.25 235 ARG A O 1
ATOM 1894 N N . PRO A 1 236 ? 1.737 14.370 9.046 1.00 93.56 236 PRO A N 1
ATOM 1895 C CA . PRO A 1 236 ? 1.717 15.167 10.271 1.00 93.56 236 PRO A CA 1
ATOM 1896 C C . PRO A 1 236 ? 0.550 14.767 11.188 1.00 93.56 236 PRO A C 1
ATOM 1898 O O . PRO A 1 236 ? -0.465 14.224 10.742 1.00 93.56 236 PRO A O 1
ATOM 1901 N N . GLY A 1 237 ? 0.721 14.986 12.492 1.00 90.69 237 GLY A N 1
ATOM 1902 C CA . GLY A 1 237 ? -0.256 14.668 13.539 1.00 90.69 237 GLY A CA 1
ATOM 1903 C C . GLY A 1 237 ? 0.322 13.798 14.658 1.00 90.69 237 GLY A C 1
ATOM 1904 O O . GLY A 1 237 ? 1.401 13.218 14.520 1.00 90.69 237 GLY A O 1
ATOM 1905 N N . ARG A 1 238 ? -0.406 13.669 15.771 1.00 89.50 238 ARG A N 1
ATOM 1906 C CA . ARG A 1 238 ? 0.064 12.927 16.956 1.00 89.50 238 ARG A CA 1
ATOM 1907 C C . ARG A 1 238 ? -0.353 11.456 16.937 1.00 89.50 238 ARG A C 1
ATOM 1909 O O . ARG A 1 238 ? 0.490 10.567 17.021 1.00 89.50 238 ARG A O 1
ATOM 1916 N N . ASN A 1 239 ? -1.643 11.185 16.739 1.00 95.44 239 ASN A N 1
ATOM 1917 C CA . ASN A 1 239 ? -2.184 9.836 16.903 1.00 95.44 239 ASN A CA 1
ATOM 1918 C C . ASN A 1 239 ? -2.150 9.017 15.600 1.00 95.44 239 ASN A C 1
ATOM 1920 O O . ASN A 1 239 ? -2.573 9.472 14.536 1.00 95.44 239 ASN A O 1
ATOM 1924 N N . MET A 1 240 ? -1.642 7.783 15.682 1.00 95.38 240 MET A N 1
ATOM 1925 C CA . MET A 1 240 ? -1.448 6.902 14.521 1.00 95.38 240 MET A CA 1
ATOM 1926 C C . MET A 1 240 ? -2.767 6.408 13.905 1.00 95.38 240 MET A C 1
ATOM 1928 O O . MET A 1 240 ? -2.842 6.201 12.695 1.00 95.38 240 MET A O 1
ATOM 1932 N N . ASP A 1 241 ? -3.797 6.213 14.722 1.00 96.25 241 ASP A N 1
ATOM 1933 C CA . ASP A 1 241 ? -5.146 5.827 14.293 1.00 96.25 241 ASP A CA 1
ATOM 1934 C C . ASP A 1 241 ? -5.791 6.905 13.412 1.00 96.25 241 ASP A C 1
ATOM 1936 O O . ASP A 1 241 ? -6.308 6.587 12.340 1.00 96.25 241 ASP A O 1
ATOM 1940 N N . LEU A 1 242 ? -5.667 8.180 13.797 1.00 95.94 242 LEU A N 1
ATOM 1941 C CA . LEU A 1 242 ? -6.117 9.311 12.985 1.00 95.94 242 LEU A CA 1
ATOM 1942 C C . LEU A 1 242 ? -5.374 9.347 11.650 1.00 95.94 242 LEU A C 1
ATOM 1944 O O . LEU A 1 242 ? -6.016 9.311 10.599 1.00 95.94 242 LEU A O 1
ATOM 1948 N N . LYS A 1 243 ? -4.035 9.324 11.663 1.00 96.81 243 LYS A N 1
ATOM 1949 C CA . LYS A 1 243 ? -3.236 9.338 10.423 1.00 96.81 243 LYS A CA 1
ATOM 1950 C C . LYS A 1 243 ? -3.602 8.198 9.476 1.00 96.81 243 LYS A C 1
ATOM 1952 O O . LYS A 1 243 ? -3.715 8.414 8.271 1.00 96.81 243 LYS A O 1
ATOM 1957 N N . LEU A 1 244 ? -3.787 6.992 10.019 1.00 96.69 244 LEU A N 1
ATOM 1958 C CA . LEU A 1 244 ? -4.168 5.819 9.240 1.00 96.69 244 LEU A CA 1
ATOM 1959 C C . LEU A 1 244 ? -5.574 5.969 8.648 1.00 96.69 244 LEU A C 1
ATOM 1961 O O . LEU A 1 244 ? -5.760 5.656 7.476 1.00 96.69 244 LEU A O 1
ATOM 1965 N N . SER A 1 245 ? -6.541 6.475 9.421 1.00 96.25 245 SER A N 1
ATOM 1966 C CA . SER A 1 245 ? -7.909 6.702 8.935 1.00 96.25 245 SER A CA 1
ATOM 1967 C C . SER A 1 245 ? -7.951 7.687 7.763 1.00 96.25 245 SER A C 1
ATOM 1969 O O . SER A 1 245 ? -8.560 7.390 6.738 1.00 96.25 245 SER A O 1
ATOM 1971 N N . TYR A 1 246 ? -7.227 8.807 7.863 1.00 95.75 246 TYR A N 1
ATOM 1972 C CA . TYR A 1 246 ? -7.136 9.800 6.794 1.00 95.75 246 TYR A CA 1
ATOM 1973 C C . TYR A 1 246 ? -6.468 9.244 5.539 1.00 95.75 246 TYR A C 1
ATOM 1975 O O . TYR A 1 246 ? -6.970 9.449 4.438 1.00 95.75 246 TYR A O 1
ATOM 1983 N N . GLU A 1 247 ? -5.364 8.510 5.688 1.00 96.06 247 GLU A N 1
ATOM 1984 C CA . GLU A 1 247 ? -4.676 7.935 4.529 1.00 96.06 247 GLU A CA 1
ATOM 1985 C C . GLU A 1 247 ? -5.540 6.884 3.819 1.00 96.06 247 GLU A C 1
ATOM 1987 O O . GLU A 1 247 ? -5.553 6.828 2.593 1.00 96.06 247 GLU A O 1
ATOM 1992 N N . LEU A 1 248 ? -6.304 6.080 4.568 1.00 96.44 248 LEU A N 1
ATOM 1993 C CA . LEU A 1 248 ? -7.246 5.117 3.991 1.00 96.44 248 LEU A CA 1
ATOM 1994 C C . LEU A 1 248 ? -8.396 5.804 3.244 1.00 96.44 248 LEU A C 1
ATOM 1996 O O . LEU A 1 248 ? -8.752 5.354 2.156 1.00 96.44 248 LEU A O 1
ATOM 2000 N N . LEU A 1 249 ? -8.948 6.892 3.791 1.00 95.75 249 LEU A N 1
ATOM 2001 C CA . LEU A 1 249 ? -9.987 7.685 3.122 1.00 95.75 249 LEU A CA 1
ATOM 2002 C C . LEU A 1 249 ? -9.467 8.319 1.828 1.00 95.75 249 LEU A C 1
ATOM 2004 O O . LEU A 1 249 ? -10.108 8.197 0.785 1.00 95.75 249 LEU A O 1
ATOM 2008 N N . ASN A 1 250 ? -8.283 8.931 1.874 1.00 95.56 250 ASN A N 1
ATOM 2009 C CA . ASN A 1 250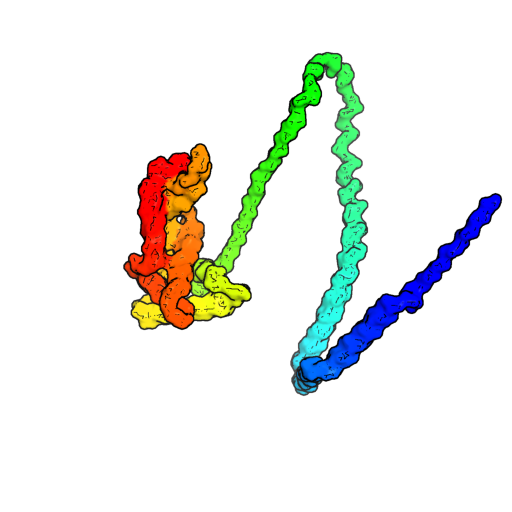 ? -7.660 9.534 0.697 1.00 95.56 250 ASN A CA 1
ATOM 2010 C C . ASN A 1 250 ? -7.371 8.475 -0.370 1.00 95.56 250 ASN A C 1
ATOM 2012 O O . ASN A 1 250 ? -7.750 8.642 -1.526 1.00 95.56 250 ASN A O 1
ATOM 2016 N N . ALA A 1 251 ? -6.799 7.334 0.024 1.00 96.69 251 ALA A N 1
ATOM 2017 C CA . ALA A 1 251 ? -6.515 6.243 -0.900 1.00 96.69 251 ALA A CA 1
ATOM 2018 C C . ALA A 1 251 ? -7.788 5.652 -1.530 1.00 96.69 251 ALA A C 1
ATOM 2020 O O . ALA A 1 251 ? -7.764 5.257 -2.696 1.00 96.69 251 ALA A O 1
ATOM 2021 N N . ALA A 1 252 ? -8.908 5.613 -0.798 1.00 96.00 252 ALA A N 1
ATOM 2022 C CA . ALA A 1 252 ? -10.201 5.204 -1.351 1.00 96.00 252 ALA A CA 1
ATOM 2023 C C . ALA A 1 252 ? -10.709 6.184 -2.425 1.00 96.00 252 ALA A C 1
ATOM 2025 O O . ALA A 1 252 ? -11.294 5.742 -3.415 1.00 96.00 252 ALA A O 1
ATOM 2026 N N . LYS A 1 253 ? -10.410 7.481 -2.275 1.00 95.75 253 LYS A N 1
ATOM 2027 C CA . LYS A 1 253 ? -10.650 8.539 -3.272 1.00 95.75 253 LYS A CA 1
ATOM 2028 C C . LYS A 1 253 ? -9.558 8.629 -4.354 1.00 95.75 253 LYS A C 1
ATOM 2030 O O . LYS A 1 253 ? -9.550 9.579 -5.123 1.00 95.75 253 LYS A O 1
ATOM 2035 N N . LYS A 1 254 ? -8.641 7.651 -4.432 1.00 94.50 254 LYS A N 1
ATOM 2036 C CA . LYS A 1 254 ? -7.471 7.642 -5.338 1.00 94.50 254 LYS A CA 1
ATOM 2037 C C . LYS A 1 254 ? -6.538 8.851 -5.159 1.00 94.50 254 LYS A C 1
ATOM 2039 O O . LYS A 1 254 ? -5.883 9.276 -6.097 1.00 94.50 254 LYS A O 1
ATOM 2044 N N . GLN A 1 255 ? -6.447 9.378 -3.945 1.00 95.00 255 GLN A N 1
ATOM 2045 C CA . GLN A 1 255 ? -5.558 10.478 -3.583 1.00 95.00 255 GLN A CA 1
ATOM 2046 C C . GLN A 1 255 ? -4.592 10.048 -2.470 1.00 95.00 255 GLN A C 1
ATOM 2048 O O . GLN A 1 255 ? -4.765 9.016 -1.818 1.00 95.00 255 GLN A O 1
ATOM 2053 N N . GLY A 1 256 ? -3.565 10.861 -2.227 1.00 94.50 256 GLY A N 1
ATOM 2054 C CA . GLY A 1 256 ? -2.614 10.667 -1.132 1.00 94.50 256 GLY A CA 1
ATOM 2055 C C . GLY A 1 256 ? -1.281 10.053 -1.550 1.00 94.50 256 GLY A C 1
ATOM 2056 O O . GLY A 1 256 ? -1.083 9.580 -2.672 1.00 94.50 256 GLY A O 1
ATOM 2057 N N . SER A 1 257 ? -0.334 10.061 -0.614 1.00 95.69 257 SER A N 1
ATOM 2058 C CA . SER A 1 257 ? 1.065 9.725 -0.891 1.00 95.69 257 SER A CA 1
ATOM 2059 C C . SER A 1 257 ? 1.253 8.256 -1.272 1.00 95.69 257 SER A C 1
ATOM 2061 O O . SER A 1 257 ? 2.160 7.925 -2.038 1.00 95.69 257 SER A O 1
ATOM 2063 N N . ALA A 1 258 ? 0.401 7.357 -0.765 1.00 96.75 258 ALA A N 1
ATOM 2064 C CA . ALA A 1 258 ? 0.437 5.948 -1.152 1.00 96.75 258 ALA A CA 1
ATOM 2065 C C . ALA A 1 258 ? 0.030 5.721 -2.621 1.00 96.75 258 ALA A C 1
ATOM 2067 O O . ALA A 1 258 ? 0.617 4.862 -3.283 1.00 96.75 258 ALA A O 1
ATOM 2068 N N . ILE A 1 259 ? -0.943 6.488 -3.129 1.00 97.50 259 ILE A N 1
ATOM 2069 C CA . ILE A 1 259 ? -1.377 6.426 -4.532 1.00 97.50 259 ILE A CA 1
ATOM 2070 C C . ILE A 1 259 ? -0.318 7.048 -5.438 1.00 97.50 259 ILE A C 1
ATOM 2072 O O . ILE A 1 259 ? 0.103 6.391 -6.388 1.00 97.50 259 ILE A O 1
ATOM 2076 N N . ARG A 1 260 ? 0.218 8.219 -5.069 1.00 96.75 260 ARG A N 1
ATOM 2077 C CA . ARG A 1 260 ? 1.309 8.859 -5.819 1.00 96.75 260 ARG A CA 1
ATOM 2078 C C . ARG A 1 260 ? 2.501 7.920 -6.001 1.00 96.75 260 ARG A C 1
ATOM 2080 O O . ARG A 1 260 ? 3.021 7.767 -7.098 1.00 96.75 260 ARG A O 1
ATOM 2087 N N . LYS A 1 261 ? 2.867 7.181 -4.948 1.00 96.44 261 LYS A N 1
ATOM 2088 C CA . LYS A 1 261 ? 3.941 6.181 -5.024 1.00 96.44 261 LYS A CA 1
ATOM 2089 C C . LYS A 1 261 ? 3.635 5.036 -5.995 1.00 96.44 261 LYS A C 1
ATOM 2091 O O . LYS A 1 261 ? 4.538 4.547 -6.666 1.00 96.44 261 LYS A O 1
ATOM 2096 N N . LYS A 1 262 ? 2.381 4.582 -6.073 1.00 96.31 262 LYS A N 1
ATOM 2097 C CA . LYS A 1 262 ? 1.967 3.577 -7.063 1.00 96.31 262 LYS A CA 1
ATOM 2098 C C . LYS A 1 262 ? 2.099 4.140 -8.481 1.00 96.31 262 LYS A C 1
ATOM 2100 O O . LYS A 1 262 ? 2.646 3.451 -9.339 1.00 96.31 262 LYS A O 1
ATOM 2105 N N . GLU A 1 263 ? 1.633 5.360 -8.712 1.00 96.75 263 GLU A N 1
ATOM 2106 C CA . GLU A 1 263 ? 1.706 6.028 -10.018 1.00 96.75 263 GLU A CA 1
ATOM 2107 C C . GLU A 1 263 ? 3.155 6.251 -10.458 1.00 96.75 263 GLU A C 1
ATOM 2109 O O . GLU A 1 263 ? 3.512 5.867 -11.567 1.00 96.75 263 GLU A O 1
ATOM 2114 N N . GLU A 1 264 ? 4.023 6.733 -9.562 1.00 96.62 264 GLU A N 1
ATOM 2115 C CA . GLU A 1 264 ? 5.470 6.849 -9.792 1.00 96.62 264 GLU A CA 1
ATOM 2116 C C . GLU A 1 264 ? 6.078 5.500 -10.224 1.00 96.62 264 GLU A C 1
ATOM 2118 O O . GLU A 1 264 ? 6.845 5.436 -11.184 1.00 96.62 264 GLU A O 1
ATOM 2123 N N . THR A 1 265 ? 5.702 4.391 -9.569 1.00 96.25 265 THR A N 1
ATOM 2124 C CA . THR A 1 265 ? 6.201 3.060 -9.962 1.00 96.25 265 THR A CA 1
ATOM 2125 C C . THR A 1 265 ? 5.661 2.564 -11.300 1.00 96.25 265 THR A C 1
ATOM 2127 O O . THR A 1 265 ? 6.341 1.778 -11.957 1.00 96.25 265 THR A O 1
ATOM 2130 N N . HIS A 1 266 ? 4.458 2.981 -11.706 1.00 96.56 266 HIS A N 1
ATOM 2131 C CA . HIS A 1 266 ? 3.894 2.630 -13.015 1.00 96.56 266 HIS A CA 1
ATOM 2132 C C . HIS A 1 266 ? 4.552 3.454 -14.113 1.00 96.56 266 HIS A C 1
ATOM 2134 O O . HIS A 1 266 ? 5.069 2.856 -15.050 1.00 96.56 266 HIS A O 1
ATOM 2140 N N . ARG A 1 267 ? 4.694 4.768 -13.915 1.00 97.00 267 ARG A N 1
ATOM 2141 C CA . ARG A 1 267 ? 5.430 5.662 -14.819 1.00 97.00 267 ARG A CA 1
ATOM 2142 C C . ARG A 1 267 ? 6.864 5.180 -15.048 1.00 97.00 267 ARG A C 1
ATOM 2144 O O . ARG A 1 267 ? 7.317 5.089 -16.182 1.00 97.00 267 ARG A O 1
ATOM 2151 N N . MET A 1 268 ? 7.568 4.793 -13.981 1.00 95.88 268 MET A N 1
ATOM 2152 C CA . MET A 1 268 ? 8.930 4.258 -14.089 1.00 95.88 268 MET A CA 1
ATOM 2153 C C . MET A 1 268 ? 8.977 2.915 -14.832 1.00 95.88 268 MET A C 1
ATOM 2155 O O . MET A 1 268 ? 9.929 2.645 -15.562 1.00 95.88 268 MET A O 1
ATOM 2159 N N . ALA A 1 269 ? 7.969 2.058 -14.651 1.00 96.50 269 ALA A N 1
ATOM 2160 C CA . ALA A 1 269 ? 7.884 0.787 -15.364 1.00 96.50 269 ALA A CA 1
ATOM 2161 C C . ALA A 1 269 ? 7.544 0.973 -16.853 1.00 96.50 269 ALA A C 1
ATOM 2163 O O . ALA A 1 269 ? 8.037 0.207 -17.677 1.00 96.50 269 ALA A O 1
ATOM 2164 N N . GLU A 1 270 ? 6.730 1.975 -17.187 1.00 95.62 270 GLU A N 1
ATOM 2165 C CA . GLU A 1 270 ? 6.373 2.347 -18.560 1.00 95.62 270 GLU A CA 1
ATOM 2166 C C . GLU A 1 270 ? 7.563 2.954 -19.301 1.00 95.62 270 GLU A C 1
ATOM 2168 O O . GLU A 1 270 ? 7.886 2.491 -20.392 1.00 95.62 270 GLU A O 1
ATOM 2173 N N . ALA A 1 271 ? 8.291 3.880 -18.669 1.00 96.19 271 ALA A N 1
ATOM 2174 C CA . ALA A 1 271 ? 9.518 4.452 -19.228 1.00 96.19 271 ALA A CA 1
ATOM 2175 C C . ALA A 1 271 ? 10.576 3.376 -19.543 1.00 96.19 271 ALA A C 1
ATOM 2177 O O . ALA A 1 271 ? 11.291 3.464 -20.533 1.00 96.19 271 ALA A O 1
ATOM 2178 N N . ASN A 1 272 ? 10.641 2.317 -18.729 1.00 95.81 272 ASN A N 1
ATOM 2179 C CA . ASN A 1 272 ? 11.584 1.209 -18.901 1.00 95.81 272 ASN A CA 1
ATOM 2180 C C . ASN A 1 272 ? 10.979 -0.013 -19.614 1.00 95.81 272 ASN A C 1
ATOM 2182 O O . ASN A 1 272 ? 11.514 -1.122 -19.510 1.00 95.81 272 ASN A O 1
ATOM 2186 N N . ARG A 1 273 ? 9.860 0.148 -20.336 1.00 93.25 273 ARG A N 1
ATOM 2187 C CA . ARG A 1 273 ? 9.175 -0.963 -21.018 1.00 93.25 273 ARG A CA 1
ATOM 2188 C C . ARG A 1 273 ? 10.081 -1.689 -22.015 1.00 93.25 273 ARG A C 1
ATOM 2190 O O . ARG A 1 273 ? 9.956 -2.906 -22.140 1.00 93.25 273 ARG A O 1
ATOM 2197 N N . ALA A 1 274 ? 11.022 -0.978 -22.637 1.00 93.12 274 ALA A N 1
ATOM 2198 C CA . ALA A 1 274 ? 12.008 -1.545 -23.556 1.00 93.12 274 ALA A CA 1
ATOM 2199 C C . ALA A 1 274 ? 12.901 -2.617 -22.908 1.00 93.12 274 ALA A C 1
ATOM 2201 O O . ALA A 1 274 ? 13.330 -3.532 -23.592 1.00 93.12 274 ALA A O 1
ATOM 2202 N N . PHE A 1 275 ? 13.133 -2.568 -21.590 1.00 91.50 275 PHE A N 1
ATOM 2203 C CA . PHE A 1 275 ? 13.960 -3.543 -20.863 1.00 91.50 275 PHE A CA 1
ATOM 2204 C C . PHE A 1 275 ? 13.177 -4.763 -20.355 1.00 91.50 275 PHE A C 1
ATOM 2206 O O . PHE A 1 275 ? 13.686 -5.551 -19.554 1.00 91.50 275 PHE A O 1
ATOM 2213 N N . ALA A 1 276 ? 11.923 -4.931 -20.782 1.00 91.12 276 ALA A N 1
ATOM 2214 C CA . ALA A 1 276 ? 11.049 -6.025 -20.364 1.00 91.12 276 ALA A CA 1
ATOM 2215 C C . ALA A 1 276 ? 11.553 -7.427 -20.750 1.00 91.12 276 ALA A C 1
ATOM 2217 O O . ALA A 1 276 ? 11.087 -8.405 -20.169 1.00 91.12 276 ALA A O 1
ATOM 2218 N N . HIS A 1 277 ? 12.478 -7.543 -21.699 1.00 90.94 277 HIS A N 1
ATOM 2219 C CA . HIS A 1 277 ? 13.106 -8.806 -22.095 1.00 90.94 277 HIS A CA 1
ATOM 2220 C C . HIS A 1 277 ? 14.131 -9.319 -21.078 1.00 90.94 277 HIS A C 1
ATOM 2222 O O . HIS A 1 277 ? 14.405 -10.511 -21.041 1.00 90.94 277 HIS A O 1
ATOM 2228 N N . TYR A 1 278 ? 14.648 -8.469 -20.187 1.00 87.50 278 TYR A N 1
ATOM 2229 C CA . TYR A 1 278 ? 15.658 -8.843 -19.183 1.00 87.50 278 TYR A CA 1
ATOM 2230 C C . TYR A 1 278 ? 15.083 -9.461 -17.889 1.00 87.50 278 TYR A C 1
ATOM 2232 O O . TYR A 1 278 ? 15.668 -9.320 -16.806 1.00 87.50 278 TYR A O 1
ATOM 2240 N N . ARG A 1 279 ? 13.907 -10.094 -17.965 1.00 79.69 279 ARG A N 1
ATOM 2241 C CA . ARG A 1 279 ? 13.153 -10.592 -16.799 1.00 79.69 279 ARG A CA 1
ATOM 2242 C C . ARG A 1 279 ? 13.773 -11.816 -16.145 1.00 79.69 279 ARG A C 1
ATOM 2244 O O . ARG A 1 279 ? 14.103 -12.786 -16.844 1.00 79.69 279 ARG A O 1
#

Secondary structure (DSSP, 8-state):
-PPP-------TTS-HHHHHHHHHHHHHHHHHHH-HHHHHHHHHHHHHHHHHHS-HHHHHHHHHHHHHHHHHHHTTTGGGTSSSSSTTSSSSSSSSSS-S---------------TT--------PPPP-PPPPPPPPPTTT--HHHHHHHHHH--TT-HHHHHHHHHHHHHHHHHHH-S-HHHHHHHHHHHH--SEEEEEEEETTEEEEEEEEPPHHHHHHHHHHHHHHHHHHSSSS-HHHHHHHHHHHHHTT-SHHHHHHHHHHHHHHHTGGGGGG-

Foldseek 3Di:
DDDDDDDPDDDPVPDPVVVVVVVVVVVVVVVCVVDPVVVVVVVVVVVVVVVQVVDPVSVVVVVVVVVVVVVVVVVVVVVVVPPVVPVPPPVPPPDPPDPPDPDDDDDDDDDDDDDPPPPPDPPPPDPPDDPDDDDQFADPPPSHSLLSLLLVVQDDPNPSVVSVVLQVLLLVVLCVVPVDRSVVLQVLLLVLLQAQKAWDWDDDPNDTATAIDGDDRVVSSSVLSVLLLVQLVPDDDDRSSNSSSVSSNQSSVCHGDSNVVSVVRVVSNVVRVVRNVVD

InterPro domains:
  IPR000235 Small ribosomal subunit protein uS7 [PTHR11205] (95-274)
  IPR005717 Small ribosomal subunit protein uS7, bacteria/organella [MF_00480_B] (125-279)
  IPR005717 Small ribosomal subunit protein uS7, bacteria/organella [TIGR01029] (128-279)
  IPR020606 Small ribosomal subunit protein uS7, conserved site [PS00052] (144-170)
  IPR023798 Small ribosomal subunit protein uS7 domain [PF00177] (128-273)
  IPR036823 Small ribosomal subunit protein uS7 domain superfamily [G3DSA:1.10.455.10] (125-279)
  IPR036823 Small ribosomal subunit protein uS7 domain superfamily [SSF47973] (127-273)